Protein AF-0000000067924848 (afdb_homodimer)

Structure (mmCIF, N/CA/C/O backbone):
data_AF-0000000067924848-model_v1
#
loop_
_entity.id
_entity.type
_entity.pdbx_description
1 polymer 'Uncharacterized protein'
#
loop_
_atom_site.group_PDB
_atom_site.id
_atom_site.type_symbol
_atom_site.label_atom_id
_atom_site.label_alt_id
_atom_site.label_comp_id
_atom_site.label_asym_id
_atom_site.label_entity_id
_atom_site.label_seq_id
_atom_site.pdbx_PDB_ins_code
_atom_site.Cartn_x
_atom_site.Cartn_y
_atom_site.Cartn_z
_atom_site.occupancy
_atom_site.B_iso_or_equiv
_atom_site.auth_seq_id
_atom_site.auth_comp_id
_atom_site.auth_asym_id
_atom_site.auth_atom_id
_atom_site.pdbx_PDB_model_num
ATOM 1 N N . MET A 1 1 ? 13.906 2.428 14.539 1 52.81 1 MET A N 1
ATOM 2 C CA . MET A 1 1 ? 12.711 1.876 15.164 1 52.81 1 MET A CA 1
ATOM 3 C C . MET A 1 1 ? 11.648 2.953 15.352 1 52.81 1 MET A C 1
ATOM 5 O O . MET A 1 1 ? 10.461 2.701 15.141 1 52.81 1 MET A O 1
ATOM 9 N N . SER A 1 2 ? 12.031 4.207 15.258 1 83.44 2 SER A N 1
ATOM 10 C CA . SER A 1 2 ? 11.211 5.363 15.617 1 83.44 2 SER A CA 1
ATOM 11 C C . SER A 1 2 ? 10.438 5.887 14.422 1 83.44 2 SER A C 1
ATOM 13 O O . SER A 1 2 ? 9.258 6.234 14.539 1 83.44 2 SER A O 1
ATOM 15 N N . LYS A 1 3 ? 10.938 5.562 13.266 1 92.06 3 LYS A N 1
ATOM 16 C CA . LYS A 1 3 ? 10.242 6.117 12.117 1 92.06 3 LYS A CA 1
ATOM 17 C C . LYS A 1 3 ? 9.008 5.281 11.766 1 92.06 3 LYS A C 1
ATOM 19 O O . LYS A 1 3 ? 7.953 5.828 11.445 1 92.06 3 LYS A O 1
ATOM 24 N N . ALA A 1 4 ? 9.164 3.949 11.93 1 94.5 4 ALA A N 1
ATOM 25 C CA . ALA A 1 4 ? 8.055 3.047 11.617 1 94.5 4 ALA A CA 1
ATOM 26 C C . ALA A 1 4 ? 6.871 3.285 12.547 1 94.5 4 ALA A C 1
ATOM 28 O O . ALA A 1 4 ? 5.723 3.314 12.102 1 94.5 4 ALA A O 1
ATOM 29 N N . LEU A 1 5 ? 7.184 3.441 13.766 1 95.69 5 LEU A N 1
ATOM 30 C CA . LEU A 1 5 ? 6.125 3.678 14.742 1 95.69 5 LEU A CA 1
ATOM 31 C C . LEU A 1 5 ? 5.453 5.027 14.508 1 95.69 5 LEU A C 1
ATOM 33 O O . LEU A 1 5 ? 4.234 5.148 14.633 1 95.69 5 LEU A O 1
ATOM 37 N N . GLY A 1 6 ? 6.262 6.039 14.219 1 96.75 6 GLY A N 1
ATOM 38 C CA . GLY A 1 6 ? 5.699 7.34 13.891 1 96.75 6 GLY A CA 1
ATOM 39 C C . GLY A 1 6 ? 4.828 7.312 12.648 1 96.75 6 GLY A C 1
ATOM 40 O O . GLY A 1 6 ? 3.771 7.949 12.609 1 96.75 6 GLY A O 1
ATOM 41 N N . THR A 1 7 ? 5.32 6.621 11.695 1 97.38 7 THR A N 1
ATOM 42 C CA . THR A 1 7 ? 4.559 6.465 10.461 1 97.38 7 THR A CA 1
ATOM 43 C C . THR A 1 7 ? 3.234 5.754 10.727 1 97.38 7 THR A C 1
ATOM 45 O O . THR A 1 7 ? 2.178 6.211 10.281 1 97.38 7 THR A O 1
ATOM 48 N N . PHE A 1 8 ? 3.275 4.691 11.516 1 98.06 8 PHE A N 1
ATOM 49 C CA . PHE A 1 8 ? 2.072 3.947 11.867 1 98.06 8 PHE A CA 1
ATOM 50 C C . PHE A 1 8 ? 1.08 4.836 12.609 1 98.06 8 PHE A C 1
ATOM 52 O O . PHE A 1 8 ? -0.101 4.883 12.258 1 98.06 8 PHE A O 1
ATOM 59 N N . ALA A 1 9 ? 1.57 5.527 13.539 1 98.06 9 ALA A N 1
ATOM 60 C CA . ALA A 1 9 ? 0.706 6.352 14.375 1 98.06 9 ALA A CA 1
ATOM 61 C C . ALA A 1 9 ? 0.069 7.477 13.562 1 98.06 9 ALA A C 1
ATOM 63 O O . ALA A 1 9 ? -1.14 7.707 13.648 1 98.06 9 ALA A O 1
ATOM 64 N N . LEU A 1 10 ? 0.823 8.148 12.805 1 98.25 10 LEU A N 1
ATOM 65 C CA . LEU A 1 10 ? 0.327 9.32 12.086 1 98.25 10 LEU A CA 1
ATOM 66 C C . LEU A 1 10 ? -0.682 8.906 11.016 1 98.25 10 LEU A C 1
ATOM 68 O O . LEU A 1 10 ? -1.741 9.523 10.891 1 98.25 10 LEU A O 1
ATOM 72 N N . ILE A 1 11 ? -0.417 7.879 10.25 1 98.44 11 ILE A N 1
ATOM 73 C CA . ILE A 1 11 ? -1.334 7.426 9.211 1 98.44 11 ILE A CA 1
ATOM 74 C C . ILE A 1 11 ? -2.611 6.887 9.852 1 98.44 11 ILE A C 1
ATOM 76 O O . ILE A 1 11 ? -3.707 7.066 9.312 1 98.44 11 ILE A O 1
ATOM 80 N N . THR A 1 12 ? -2.441 6.227 11.039 1 98.56 12 THR A N 1
ATOM 81 C CA . THR A 1 12 ? -3.615 5.777 11.773 1 98.56 12 THR A CA 1
ATOM 82 C C . THR A 1 12 ? -4.52 6.957 12.125 1 98.56 12 THR A C 1
ATOM 84 O O . THR A 1 12 ? -5.73 6.902 11.914 1 98.56 12 THR A O 1
ATOM 87 N N . VAL A 1 13 ? -3.941 8.016 12.555 1 98.31 13 VAL A N 1
ATOM 88 C CA . VAL A 1 13 ? -4.707 9.188 12.969 1 98.31 13 VAL A CA 1
ATOM 89 C C . VAL A 1 13 ? -5.359 9.828 11.75 1 98.31 13 VAL A C 1
ATOM 91 O O . VAL A 1 13 ? -6.547 10.164 11.773 1 98.31 13 VAL A O 1
ATOM 94 N N . LEU A 1 14 ? -4.625 10.016 10.68 1 98.5 14 LEU A N 1
ATOM 95 C CA . LEU A 1 14 ? -5.168 10.617 9.469 1 98.5 14 LEU A CA 1
ATOM 96 C C . LEU A 1 14 ? -6.344 9.805 8.938 1 98.5 14 LEU A C 1
ATOM 98 O O . LEU A 1 14 ? -7.387 10.375 8.594 1 98.5 14 LEU A O 1
ATOM 102 N N . SER A 1 15 ? -6.188 8.492 8.914 1 98.5 15 SER A N 1
ATOM 103 C CA . SER A 1 15 ? -7.234 7.629 8.383 1 98.5 15 SER A CA 1
ATOM 104 C C . SER A 1 15 ? -8.445 7.598 9.312 1 98.5 15 SER A C 1
ATOM 106 O O . SER A 1 15 ? -9.586 7.57 8.852 1 98.5 15 SER A O 1
ATOM 108 N N . ALA A 1 16 ? -8.141 7.578 10.586 1 98.56 16 ALA A N 1
ATOM 109 C CA . ALA A 1 16 ? -9.242 7.605 11.547 1 98.56 16 ALA A CA 1
ATOM 110 C C . ALA A 1 16 ? -10.07 8.883 11.398 1 98.56 16 ALA A C 1
ATOM 112 O O . ALA A 1 16 ? -11.297 8.836 11.453 1 98.56 16 ALA A O 1
ATOM 113 N N . LEU A 1 17 ? -9.422 9.984 11.203 1 98.5 17 LEU A N 1
ATOM 114 C CA . LEU A 1 17 ? -10.117 11.266 11.055 1 98.5 17 LEU A CA 1
ATOM 115 C C . LEU A 1 17 ? -10.969 11.273 9.797 1 98.5 17 LEU A C 1
ATOM 117 O O . LEU A 1 17 ? -12.109 11.742 9.812 1 98.5 17 LEU A O 1
ATOM 121 N N . LEU A 1 18 ? -10.469 10.766 8.719 1 98.38 18 LEU A N 1
ATOM 122 C CA . LEU A 1 18 ? -11.219 10.734 7.465 1 98.38 18 LEU A CA 1
ATOM 123 C C . LEU A 1 18 ? -12.406 9.781 7.566 1 98.38 18 LEU A C 1
ATOM 125 O O . LEU A 1 18 ? -13.484 10.078 7.055 1 98.38 18 LEU A O 1
ATOM 129 N N . MET A 1 19 ? -12.172 8.633 8.227 1 98.12 19 MET A N 1
ATOM 130 C CA . MET A 1 19 ? -13.273 7.703 8.43 1 98.12 19 MET A CA 1
ATOM 131 C C . MET A 1 19 ? -14.344 8.32 9.328 1 98.12 19 MET A C 1
ATOM 133 O O . MET A 1 19 ? -15.539 8.18 9.055 1 98.12 19 MET A O 1
ATOM 137 N N . ALA A 1 20 ? -13.906 8.961 10.398 1 97.94 20 ALA A N 1
ATOM 138 C CA . ALA A 1 20 ? -14.852 9.641 11.289 1 97.94 20 ALA A CA 1
ATOM 139 C C . ALA A 1 20 ? -15.656 10.688 10.523 1 97.94 20 ALA A C 1
ATOM 141 O O . ALA A 1 20 ? -16.875 10.812 10.727 1 97.94 20 ALA A O 1
ATOM 142 N N . LEU A 1 21 ? -14.969 11.43 9.68 1 97.31 21 LEU A N 1
ATOM 143 C CA . LEU A 1 21 ? -15.664 12.422 8.859 1 97.31 21 LEU A CA 1
ATOM 144 C C . LEU A 1 21 ? -16.703 11.758 7.973 1 97.31 21 LEU A C 1
ATOM 146 O O . LEU A 1 21 ? -17.844 12.234 7.883 1 97.31 21 LEU A O 1
ATOM 150 N N . SER A 1 22 ? -16.344 10.703 7.355 1 97.38 22 SER A N 1
ATOM 151 C CA . SER A 1 22 ? -17.266 9.992 6.473 1 97.38 22 SER A CA 1
ATOM 152 C C . SER A 1 22 ? -18.453 9.438 7.242 1 97.38 22 SER A C 1
ATOM 154 O O . SER A 1 22 ? -19.594 9.523 6.781 1 97.38 22 SER A O 1
ATOM 156 N N . LEU A 1 23 ? -18.172 8.914 8.414 1 96.56 23 LEU A N 1
ATOM 157 C CA . LEU A 1 23 ? -19.234 8.367 9.25 1 96.56 23 LEU A CA 1
ATOM 158 C C . LEU A 1 23 ? -20.172 9.469 9.742 1 96.56 23 LEU A C 1
ATOM 160 O O . LEU A 1 23 ? -21.391 9.297 9.766 1 96.56 23 LEU A O 1
ATOM 164 N N . ALA A 1 24 ? -19.625 10.578 10.148 1 96.31 24 ALA A N 1
ATOM 165 C CA . ALA A 1 24 ? -20.438 11.719 10.609 1 96.31 24 ALA A CA 1
ATOM 166 C C . ALA A 1 24 ? -21.344 12.227 9.5 1 96.31 24 ALA A C 1
ATOM 168 O O . ALA A 1 24 ? -22.531 12.484 9.727 1 96.31 24 ALA A O 1
ATOM 169 N N . VAL A 1 25 ? -20.75 12.344 8.328 1 94.88 25 VAL A N 1
ATOM 170 C CA . VAL A 1 25 ? -21.531 12.805 7.18 1 94.88 25 VAL A CA 1
ATOM 171 C C . VAL A 1 25 ? -22.656 11.812 6.879 1 94.88 25 VAL A C 1
ATOM 173 O O . VAL A 1 25 ? -23.781 12.203 6.602 1 94.88 25 VAL A O 1
ATOM 176 N N . ALA A 1 26 ? -22.391 10.578 6.949 1 92.75 26 ALA A N 1
ATOM 177 C CA . ALA A 1 26 ? -23.391 9.531 6.711 1 92.75 26 ALA A CA 1
ATOM 178 C C . ALA A 1 26 ? -24.484 9.562 7.773 1 92.75 26 ALA A C 1
ATOM 180 O O . ALA A 1 26 ? -25.656 9.375 7.465 1 92.75 26 ALA A O 1
ATOM 181 N N . ARG A 1 27 ? -24.141 9.781 8.945 1 91.81 27 ARG A N 1
ATOM 182 C CA . ARG A 1 27 ? -25.094 9.812 10.047 1 91.81 27 ARG A CA 1
ATOM 183 C C . ARG A 1 27 ? -26.047 11 9.922 1 91.81 27 ARG A C 1
ATOM 185 O O . ARG A 1 27 ? -27.203 10.93 10.352 1 91.81 27 ARG A O 1
ATOM 192 N N . HIS A 1 28 ? -25.578 12.031 9.344 1 92.75 28 HIS A N 1
ATOM 193 C CA . HIS A 1 28 ? -26.438 13.203 9.172 1 92.75 28 HIS A CA 1
ATOM 194 C C . HIS A 1 28 ? -27.328 13.047 7.949 1 92.75 28 HIS A C 1
ATOM 196 O O . HIS A 1 28 ? -28.016 13.992 7.559 1 92.75 28 HIS A O 1
ATOM 202 N N . GLY A 1 29 ? -27.266 11.906 7.281 1 87.19 29 GLY A N 1
ATOM 203 C CA . GLY A 1 29 ? -28.234 11.57 6.246 1 87.19 29 GLY A CA 1
ATOM 204 C C . GLY A 1 29 ? -27.75 11.898 4.848 1 87.19 29 GLY A C 1
ATOM 205 O O . GLY A 1 29 ? -28.531 11.875 3.895 1 87.19 29 GLY A O 1
ATOM 206 N N . TYR A 1 30 ? -26.453 12.305 4.746 1 87.19 30 TYR A N 1
ATOM 207 C CA . TYR A 1 30 ? -25.906 12.586 3.42 1 87.19 30 TYR A CA 1
ATOM 208 C C . TYR A 1 30 ? -25.344 11.32 2.785 1 87.19 30 TYR A C 1
ATOM 210 O O . TYR A 1 30 ? -24.469 10.664 3.365 1 87.19 30 TYR A O 1
ATOM 218 N N . PRO A 1 31 ? -25.828 10.984 1.599 1 84.81 31 PRO A N 1
ATOM 219 C CA . PRO A 1 31 ? -25.438 9.719 0.979 1 84.81 31 PRO A CA 1
ATOM 220 C C . PRO A 1 31 ? -23.953 9.656 0.634 1 84.81 31 PRO A C 1
ATOM 222 O O . PRO A 1 31 ? -23.375 8.57 0.555 1 84.81 31 PRO A O 1
ATOM 225 N N . TYR A 1 32 ? -23.297 10.703 0.477 1 87.69 32 TYR A N 1
ATOM 226 C CA . TYR A 1 32 ? -21.891 10.734 0.066 1 87.69 32 TYR A CA 1
ATOM 227 C C . TYR A 1 32 ? -20.984 10.211 1.174 1 87.69 32 TYR A C 1
ATOM 229 O O . TYR A 1 32 ? -19.891 9.719 0.904 1 87.69 32 TYR A O 1
ATOM 237 N N . GLY A 1 33 ? -21.5 10.281 2.412 1 90.75 33 GLY A N 1
ATOM 238 C CA . GLY A 1 33 ? -20.719 9.719 3.506 1 90.75 33 GLY A CA 1
ATOM 239 C C . GLY A 1 33 ? -20.484 8.227 3.361 1 90.75 33 GLY A C 1
ATOM 240 O O . GLY A 1 33 ? -19.422 7.723 3.721 1 90.75 33 GLY A O 1
ATOM 241 N N . ALA A 1 34 ? -21.438 7.578 2.766 1 91.5 34 ALA A N 1
ATOM 242 C CA . ALA A 1 34 ? -21.328 6.133 2.576 1 91.5 34 ALA A CA 1
ATOM 243 C C . ALA A 1 34 ? -20.266 5.789 1.547 1 91.5 34 ALA A C 1
ATOM 245 O O . ALA A 1 34 ? -19.594 4.758 1.655 1 91.5 34 ALA A O 1
ATOM 246 N N . TYR A 1 35 ? -20.078 6.66 0.609 1 92.19 35 TYR A N 1
ATOM 247 C CA . TYR A 1 35 ? -19.016 6.445 -0.38 1 92.19 35 TYR A CA 1
ATOM 248 C C . TYR A 1 35 ? -17.641 6.477 0.273 1 92.19 35 TYR A C 1
ATOM 250 O O . TYR A 1 35 ? -16.812 5.605 0.017 1 92.19 35 TYR A O 1
ATOM 258 N N . GLY A 1 36 ? -17.516 7.469 1.114 1 94.31 36 GLY A N 1
ATOM 259 C CA . GLY A 1 36 ? -16.234 7.586 1.8 1 94.31 36 GLY A CA 1
ATOM 260 C C . GLY A 1 36 ? -15.914 6.395 2.68 1 94.31 36 GLY A C 1
ATOM 261 O O . GLY A 1 36 ? -14.781 5.906 2.684 1 94.31 36 GLY A O 1
ATOM 262 N N . VAL A 1 37 ? -16.906 5.922 3.371 1 95.12 37 VAL A N 1
ATOM 263 C CA . VAL A 1 37 ? -16.75 4.773 4.258 1 95.12 37 VAL A CA 1
ATOM 264 C C . VAL A 1 37 ? -16.359 3.543 3.441 1 95.12 37 VAL A C 1
ATOM 266 O O . VAL A 1 37 ? -15.406 2.846 3.771 1 95.12 37 VAL A O 1
ATOM 269 N N . LYS A 1 38 ? -17.047 3.338 2.395 1 93.94 38 LYS A N 1
ATOM 270 C CA . LYS A 1 38 ? -16.797 2.18 1.543 1 93.94 38 LYS A CA 1
ATOM 271 C C . LYS A 1 38 ? -15.391 2.242 0.931 1 93.94 38 LYS A C 1
ATOM 273 O O . LYS A 1 38 ? -14.695 1.228 0.851 1 93.94 38 LYS A O 1
ATOM 278 N N . ARG A 1 39 ? -14.984 3.367 0.535 1 94.31 39 ARG A N 1
ATOM 279 C CA . ARG A 1 39 ? -13.68 3.539 -0.09 1 94.31 39 ARG A CA 1
ATOM 280 C C . ARG A 1 39 ? -12.555 3.273 0.907 1 94.31 39 ARG A C 1
ATOM 282 O O . ARG A 1 39 ? -11.594 2.566 0.594 1 94.31 39 ARG A O 1
ATOM 289 N N . LEU A 1 40 ? -12.719 3.816 2.053 1 95.56 40 LEU A N 1
ATOM 290 C CA . LEU A 1 40 ? -11.68 3.635 3.066 1 95.56 40 LEU A CA 1
ATOM 291 C C . LEU A 1 40 ? -11.625 2.184 3.529 1 95.56 40 LEU A C 1
ATOM 293 O O . LEU A 1 40 ? -10.539 1.649 3.779 1 95.56 40 LEU A O 1
ATOM 297 N N . ASP A 1 41 ? -12.719 1.511 3.512 1 92.69 41 ASP A N 1
ATOM 298 C CA . ASP A 1 41 ? -12.773 0.097 3.869 1 92.69 41 ASP A CA 1
ATOM 299 C C . ASP A 1 41 ? -12.148 -0.769 2.777 1 92.69 41 ASP A C 1
ATOM 301 O O . ASP A 1 41 ? -11.664 -1.87 3.049 1 92.69 41 ASP A O 1
ATOM 305 N N . GLY A 1 42 ? -12.156 -0.26 1.653 1 90.81 42 GLY A N 1
ATOM 306 C CA . GLY A 1 42 ? -11.719 -1.048 0.509 1 90.81 42 GLY A CA 1
ATOM 307 C C . GLY A 1 42 ? -10.242 -0.889 0.198 1 90.81 42 GLY A C 1
ATOM 308 O O . GLY A 1 42 ? -9.734 -1.502 -0.742 1 90.81 42 GLY A O 1
ATOM 309 N N . ILE A 1 43 ? -9.508 -0.086 0.976 1 91.38 43 ILE A N 1
ATOM 310 C CA . ILE A 1 43 ? -8.102 0.179 0.688 1 91.38 43 ILE A CA 1
ATOM 311 C C . ILE A 1 43 ? -7.301 -1.119 0.776 1 91.38 43 ILE A C 1
ATOM 313 O O . ILE A 1 43 ? -6.426 -1.375 -0.055 1 91.38 43 ILE A O 1
ATOM 317 N N . ALA A 1 44 ? -7.582 -1.867 1.832 1 87.31 44 ALA A N 1
ATOM 318 C CA . ALA A 1 44 ? -6.898 -3.137 2.062 1 87.31 44 ALA A CA 1
ATOM 319 C C . ALA A 1 44 ? -7.688 -4.02 3.021 1 87.31 44 ALA A C 1
ATOM 321 O O . ALA A 1 44 ? -8.508 -3.525 3.799 1 87.31 44 ALA A O 1
ATOM 322 N N . ASP A 1 45 ? -7.496 -5.273 2.828 1 89.38 45 ASP A N 1
ATOM 323 C CA . ASP A 1 45 ? -8.047 -6.258 3.758 1 89.38 45 ASP A CA 1
ATOM 324 C C . ASP A 1 45 ? -6.973 -7.238 4.223 1 89.38 45 ASP A C 1
ATOM 326 O O . ASP A 1 45 ? -5.824 -7.156 3.783 1 89.38 45 ASP A O 1
ATOM 330 N N . ALA A 1 46 ? -7.305 -8.031 5.145 1 89.88 46 ALA A N 1
ATOM 331 C CA . ALA A 1 46 ? -6.34 -8.969 5.715 1 89.88 46 ALA A CA 1
ATOM 332 C C . ALA A 1 46 ? -5.742 -9.867 4.637 1 89.88 46 ALA A C 1
ATOM 334 O O . ALA A 1 46 ? -4.562 -10.227 4.699 1 89.88 46 ALA A O 1
ATOM 335 N N . GLY A 1 47 ? -6.547 -10.203 3.645 1 88.81 47 GLY A N 1
ATOM 336 C CA . GLY A 1 47 ? -6.098 -11.07 2.564 1 88.81 47 GLY A CA 1
ATOM 337 C C . GLY A 1 47 ? -5.027 -10.438 1.698 1 88.81 47 GLY A C 1
ATOM 338 O O . GLY A 1 47 ? -4.207 -11.141 1.104 1 88.81 47 GLY A O 1
ATOM 339 N N . SER A 1 48 ? -4.992 -9.141 1.682 1 92.44 48 SER A N 1
ATOM 340 C CA . SER A 1 48 ? -4.016 -8.43 0.859 1 92.44 48 SER A CA 1
ATOM 341 C C . SER A 1 48 ? -2.596 -8.648 1.375 1 92.44 48 SER A C 1
ATOM 343 O O . SER A 1 48 ? -1.638 -8.633 0.6 1 92.44 48 SER A O 1
ATOM 345 N N . PHE A 1 49 ? -2.455 -8.914 2.637 1 95.25 49 PHE A N 1
ATOM 346 C CA . PHE A 1 49 ? -1.131 -8.961 3.244 1 95.25 49 PHE A CA 1
ATOM 347 C C . PHE A 1 49 ? -0.435 -10.281 2.926 1 95.25 49 PHE A C 1
ATOM 349 O O . PHE A 1 49 ? 0.793 -10.367 2.975 1 95.25 49 PHE A O 1
ATOM 356 N N . LEU A 1 50 ? -1.243 -11.289 2.494 1 94.81 50 LEU A N 1
ATOM 357 C CA . LEU A 1 50 ? -0.624 -12.523 2.02 1 94.81 50 LEU A CA 1
ATOM 358 C C . LEU A 1 50 ? 0.099 -12.289 0.696 1 94.81 50 LEU A C 1
ATOM 360 O O . LEU A 1 50 ? 1.24 -12.727 0.524 1 94.81 50 LEU A O 1
ATOM 364 N N . ALA A 1 51 ? -0.577 -11.617 -0.127 1 95.56 51 ALA A N 1
ATOM 365 C CA . ALA A 1 51 ? 0.012 -11.328 -1.433 1 95.56 51 ALA A CA 1
ATOM 366 C C . ALA A 1 51 ? 1.208 -10.391 -1.302 1 95.56 51 ALA A C 1
ATOM 368 O O . ALA A 1 51 ? 2.234 -10.586 -1.959 1 95.56 51 ALA A O 1
ATOM 369 N N . ILE A 1 52 ? 1.069 -9.391 -0.44 1 97.88 52 ILE A N 1
ATOM 370 C CA . ILE A 1 52 ? 2.16 -8.453 -0.199 1 97.88 52 ILE A CA 1
ATOM 371 C C . ILE A 1 52 ? 3.359 -9.195 0.39 1 97.88 52 ILE A C 1
ATOM 373 O O . ILE A 1 52 ? 4.504 -8.945 -0 1 97.88 52 ILE A O 1
ATOM 377 N N . ALA A 1 53 ? 3.045 -10.094 1.257 1 98 53 ALA A N 1
ATOM 378 C CA . ALA A 1 53 ? 4.105 -10.906 1.854 1 98 53 ALA A CA 1
ATOM 379 C C . ALA A 1 53 ? 4.816 -11.75 0.798 1 98 53 ALA A C 1
ATOM 381 O O . ALA A 1 53 ? 6.039 -11.891 0.829 1 98 53 ALA A O 1
ATOM 382 N N . ALA A 1 54 ? 4.094 -12.305 -0.085 1 98.19 54 ALA A N 1
ATOM 383 C CA . ALA A 1 54 ? 4.707 -13.109 -1.141 1 98.19 54 ALA A CA 1
ATOM 384 C C . ALA A 1 54 ? 5.711 -12.281 -1.939 1 98.19 54 ALA A C 1
ATOM 386 O O . ALA A 1 54 ? 6.824 -12.742 -2.213 1 98.19 54 ALA A O 1
ATOM 387 N N . VAL A 1 55 ? 5.352 -11.078 -2.242 1 98.31 55 VAL A N 1
ATOM 388 C CA . VAL A 1 55 ? 6.234 -10.219 -3.025 1 98.31 55 VAL A CA 1
ATOM 389 C C . VAL A 1 55 ? 7.453 -9.828 -2.189 1 98.31 55 VAL A C 1
ATOM 391 O O . VAL A 1 55 ? 8.586 -9.859 -2.68 1 98.31 55 VAL A O 1
ATOM 394 N N . TYR A 1 56 ? 7.254 -9.5 -0.948 1 98.69 56 TYR A N 1
ATOM 395 C CA . TYR A 1 56 ? 8.352 -9.102 -0.074 1 98.69 56 TYR A CA 1
ATOM 396 C C . TYR A 1 56 ? 9.352 -10.242 0.089 1 98.69 56 TYR A C 1
ATOM 398 O O . TYR A 1 56 ? 10.562 -10.039 -0.06 1 98.69 56 TYR A O 1
ATOM 406 N N . PHE A 1 57 ? 8.852 -11.406 0.368 1 98.62 57 PHE A N 1
ATOM 407 C CA . PHE A 1 57 ? 9.734 -12.508 0.721 1 98.62 57 PHE A CA 1
ATOM 408 C C . PHE A 1 57 ? 10.398 -13.086 -0.522 1 98.62 57 PHE A C 1
ATOM 410 O O . PHE A 1 57 ? 11.5 -13.641 -0.446 1 98.62 57 PHE A O 1
ATOM 417 N N . PHE A 1 58 ? 9.75 -12.945 -1.635 1 98.69 58 PHE A N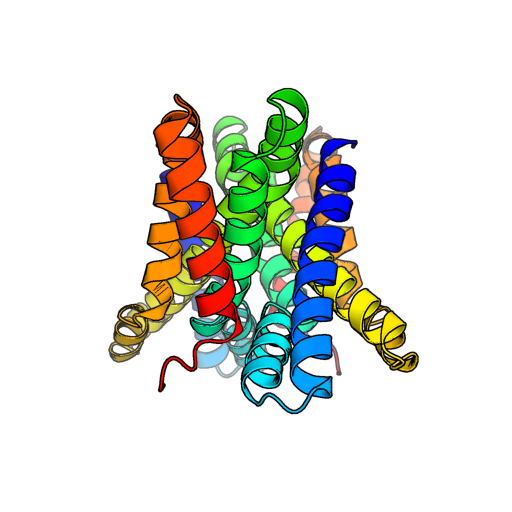 1
ATOM 418 C CA . PHE A 1 58 ? 10.445 -13.289 -2.871 1 98.69 58 PHE A CA 1
ATOM 419 C C . PHE A 1 58 ? 11.672 -12.406 -3.066 1 98.69 58 PHE A C 1
ATOM 421 O O . PHE A 1 58 ? 12.75 -12.898 -3.389 1 98.69 58 PHE A O 1
ATOM 428 N N . GLY A 1 59 ? 11.453 -11.109 -2.877 1 98.25 59 GLY A N 1
ATOM 429 C CA . GLY A 1 59 ? 12.594 -10.203 -2.92 1 98.25 59 GLY A CA 1
ATOM 430 C C . GLY A 1 59 ? 13.648 -10.523 -1.881 1 98.25 59 GLY A C 1
ATOM 431 O O . GLY A 1 59 ? 14.844 -10.508 -2.18 1 98.25 59 GLY A O 1
ATOM 432 N N . ALA A 1 60 ? 13.195 -10.805 -0.706 1 98.19 60 ALA A N 1
ATOM 433 C CA . ALA A 1 60 ? 14.109 -11.141 0.381 1 98.19 60 ALA A CA 1
ATOM 434 C C . ALA A 1 60 ? 14.898 -12.406 0.059 1 98.19 60 ALA A C 1
ATOM 436 O O . ALA A 1 60 ? 16.094 -12.492 0.361 1 98.19 60 ALA A O 1
ATOM 437 N N . MET A 1 61 ? 14.219 -13.336 -0.475 1 98.06 61 MET A N 1
ATOM 438 C CA . MET A 1 61 ? 14.883 -14.57 -0.883 1 98.06 61 MET A CA 1
ATOM 439 C C . MET A 1 61 ? 16.016 -14.273 -1.868 1 98.06 61 MET A C 1
ATOM 441 O O . MET A 1 61 ? 17.125 -14.797 -1.722 1 98.06 61 MET A O 1
ATOM 445 N N . LEU A 1 62 ? 15.734 -13.438 -2.855 1 97.44 62 LEU A N 1
ATOM 446 C CA . LEU A 1 62 ? 16.734 -13.07 -3.85 1 97.44 62 LEU A CA 1
ATOM 447 C C . LEU A 1 62 ? 17.922 -12.375 -3.191 1 97.44 62 LEU A C 1
ATOM 449 O O . LEU A 1 62 ? 19.078 -12.617 -3.564 1 97.44 62 LEU A O 1
ATOM 453 N N . MET A 1 63 ? 17.641 -11.617 -2.25 1 96.75 63 MET A N 1
ATOM 454 C CA . MET A 1 63 ? 18.703 -10.867 -1.579 1 96.75 63 MET A CA 1
ATOM 455 C C . MET A 1 63 ? 19.688 -11.812 -0.899 1 96.75 63 MET A C 1
ATOM 457 O O . MET A 1 63 ? 20.844 -11.461 -0.681 1 96.75 63 MET A O 1
ATOM 461 N N . MET A 1 64 ? 19.219 -12.977 -0.54 1 96.69 64 MET A N 1
ATOM 462 C CA . MET A 1 64 ? 20.062 -13.922 0.173 1 96.69 64 MET A CA 1
ATOM 463 C C . MET A 1 64 ? 21.125 -14.516 -0.759 1 96.69 64 MET A C 1
ATOM 465 O O . MET A 1 64 ? 22.188 -14.953 -0.307 1 96.69 64 MET A O 1
ATOM 469 N N . ILE A 1 65 ? 20.891 -14.508 -2.006 1 95.38 65 ILE A N 1
ATOM 470 C CA . ILE A 1 65 ? 21.812 -15.203 -2.906 1 95.38 65 ILE A CA 1
ATOM 471 C C . ILE A 1 65 ? 22.516 -14.188 -3.801 1 95.38 65 ILE A C 1
ATOM 473 O O . ILE A 1 65 ? 23.547 -14.5 -4.41 1 95.38 65 ILE A O 1
ATOM 477 N N . LEU A 1 66 ? 22.031 -13.008 -3.875 1 95.19 66 LEU A N 1
ATOM 478 C CA . LEU A 1 66 ? 22.625 -11.984 -4.734 1 95.19 66 LEU A CA 1
ATOM 479 C C . LEU A 1 66 ? 23.859 -11.375 -4.09 1 95.19 66 LEU A C 1
ATOM 481 O O . LEU A 1 66 ? 23.969 -11.336 -2.863 1 95.19 66 LEU A O 1
ATOM 485 N N . PRO A 1 67 ? 24.844 -10.898 -4.996 1 93.44 67 PRO A N 1
ATOM 486 C CA . PRO A 1 67 ? 25.969 -10.141 -4.441 1 93.44 67 PRO A CA 1
ATOM 487 C C . PRO A 1 67 ? 25.516 -8.875 -3.709 1 93.44 67 PRO A C 1
ATOM 489 O O . PRO A 1 67 ? 24.406 -8.391 -3.934 1 93.44 67 PRO A O 1
ATOM 492 N N . ILE A 1 68 ? 26.391 -8.414 -2.939 1 90.81 68 ILE A N 1
ATOM 493 C CA . ILE A 1 68 ? 26.094 -7.355 -1.979 1 90.81 68 ILE A CA 1
ATOM 494 C C . ILE A 1 68 ? 25.516 -6.148 -2.705 1 90.81 68 ILE A C 1
ATOM 496 O O . ILE A 1 68 ? 24.531 -5.551 -2.24 1 90.81 68 ILE A O 1
ATOM 500 N N . ARG A 1 69 ? 26.094 -5.836 -3.791 1 94.38 69 ARG A N 1
ATOM 501 C CA . ARG A 1 69 ? 25.625 -4.664 -4.523 1 94.38 69 ARG A CA 1
ATOM 502 C C . ARG A 1 69 ? 24.203 -4.875 -5.047 1 94.38 69 ARG A C 1
ATOM 504 O O . ARG A 1 69 ? 23.359 -3.996 -4.902 1 94.38 69 ARG A O 1
ATOM 511 N N . ALA A 1 70 ? 23.953 -5.988 -5.691 1 95.94 70 ALA A N 1
ATOM 512 C CA . ALA A 1 70 ? 22.641 -6.312 -6.234 1 95.94 70 ALA A CA 1
ATOM 513 C C . ALA A 1 70 ? 21.609 -6.477 -5.117 1 95.94 70 ALA A C 1
ATOM 515 O O . ALA A 1 70 ? 20.453 -6.066 -5.266 1 95.94 70 ALA A O 1
ATOM 516 N N . ALA A 1 71 ? 22 -7.086 -4.043 1 95.5 71 ALA A N 1
ATOM 517 C CA . ALA A 1 71 ? 21.125 -7.219 -2.883 1 95.5 71 ALA A CA 1
ATOM 518 C C . ALA A 1 71 ? 20.734 -5.855 -2.328 1 95.5 71 ALA A C 1
ATOM 520 O O . ALA A 1 71 ? 19.594 -5.652 -1.902 1 95.5 71 ALA A O 1
ATOM 521 N N . GLY A 1 72 ? 21.734 -4.949 -2.354 1 95 72 GLY A N 1
ATOM 522 C CA . GLY A 1 72 ? 21.469 -3.588 -1.925 1 95 72 GLY A CA 1
ATOM 523 C C . GLY A 1 72 ? 20.422 -2.895 -2.777 1 95 72 GLY A C 1
ATOM 524 O O . GLY A 1 72 ? 19.594 -2.143 -2.264 1 95 72 GLY A O 1
ATOM 525 N N . ILE A 1 73 ? 20.406 -3.172 -4.027 1 95.5 73 ILE A N 1
ATOM 526 C CA . ILE A 1 73 ? 19.438 -2.611 -4.953 1 95.5 73 ILE A CA 1
ATOM 527 C C . ILE A 1 73 ? 18.047 -3.146 -4.625 1 95.5 73 ILE A C 1
ATOM 529 O O . ILE A 1 73 ? 17.078 -2.385 -4.555 1 95.5 73 ILE A O 1
ATOM 533 N N . VAL A 1 74 ? 17.938 -4.402 -4.363 1 96.88 74 VAL A N 1
ATOM 534 C CA . VAL A 1 74 ? 16.656 -5.016 -4.031 1 96.88 74 VAL A CA 1
ATOM 535 C C . VAL A 1 74 ? 16.141 -4.461 -2.705 1 96.88 74 VAL A C 1
ATOM 537 O O . VAL A 1 74 ? 14.945 -4.184 -2.561 1 96.88 74 VAL A O 1
ATOM 540 N N . LEU A 1 75 ? 17.016 -4.289 -1.803 1 95.62 75 LEU A N 1
ATOM 541 C CA . LEU A 1 75 ? 16.641 -3.76 -0.5 1 95.62 75 LEU A CA 1
ATOM 542 C C . LEU A 1 75 ? 16.125 -2.33 -0.625 1 95.62 75 LEU A C 1
ATOM 544 O O . LEU A 1 75 ? 15.023 -2.02 -0.155 1 95.62 75 LEU A O 1
ATOM 548 N N . THR A 1 76 ? 16.812 -1.498 -1.328 1 94.69 76 THR A N 1
ATOM 549 C CA . THR A 1 76 ? 16.531 -0.069 -1.396 1 94.69 76 THR A CA 1
ATOM 550 C C . THR A 1 76 ? 15.328 0.199 -2.295 1 94.69 76 THR A C 1
ATOM 552 O O . THR A 1 76 ? 14.516 1.077 -2.006 1 94.69 76 THR A O 1
ATOM 555 N N . HIS A 1 77 ? 15.18 -0.606 -3.283 1 95.25 77 HIS A N 1
ATOM 556 C CA . HIS A 1 77 ? 14.18 -0.271 -4.285 1 95.25 77 HIS A CA 1
ATOM 557 C C . HIS A 1 77 ? 12.938 -1.146 -4.137 1 95.25 77 HIS A C 1
ATOM 559 O O . HIS A 1 77 ? 11.875 -0.815 -4.668 1 95.25 77 HIS A O 1
ATOM 565 N N . ALA A 1 78 ? 13.047 -2.199 -3.504 1 96.56 78 ALA A N 1
ATOM 566 C CA . ALA A 1 78 ? 11.867 -3.055 -3.434 1 96.56 78 ALA A CA 1
ATOM 567 C C . ALA A 1 78 ? 11.461 -3.307 -1.984 1 96.56 78 ALA A C 1
ATOM 569 O O . ALA A 1 78 ? 10.367 -2.914 -1.563 1 96.56 78 ALA A O 1
ATOM 570 N N . ALA A 1 79 ? 12.344 -3.857 -1.204 1 97.19 79 ALA A N 1
ATOM 571 C CA . ALA A 1 79 ? 12 -4.27 0.153 1 97.19 79 ALA A CA 1
ATOM 572 C C . ALA A 1 79 ? 11.562 -3.072 0.995 1 97.19 79 ALA A C 1
ATOM 574 O O . ALA A 1 79 ? 10.586 -3.154 1.745 1 97.19 79 ALA A O 1
ATOM 575 N N . ASP A 1 80 ? 12.258 -1.986 0.839 1 96.25 80 ASP A N 1
ATOM 576 C CA . ASP A 1 80 ? 11.922 -0.788 1.602 1 96.25 80 ASP A CA 1
ATOM 577 C C . ASP A 1 80 ? 10.523 -0.283 1.247 1 96.25 80 ASP A C 1
ATOM 579 O O . ASP A 1 80 ? 9.734 0.035 2.135 1 96.25 80 ASP A O 1
ATOM 583 N N . ALA A 1 81 ? 10.266 -0.214 -0.012 1 97 81 ALA A N 1
ATOM 584 C CA . ALA A 1 81 ? 8.961 0.263 -0.465 1 97 81 ALA A CA 1
ATOM 585 C C . ALA A 1 81 ? 7.844 -0.65 0.027 1 97 81 ALA A C 1
ATOM 587 O O . ALA A 1 81 ? 6.781 -0.177 0.439 1 97 81 ALA A O 1
ATOM 588 N N . ILE A 1 82 ? 8.039 -1.906 -0.008 1 98.25 82 ILE A N 1
ATOM 589 C CA . ILE A 1 82 ? 7.027 -2.869 0.414 1 98.25 82 ILE A CA 1
ATOM 590 C C . ILE A 1 82 ? 6.824 -2.777 1.925 1 98.25 82 ILE A C 1
ATOM 592 O O . ILE A 1 82 ? 5.695 -2.877 2.414 1 98.25 82 ILE A O 1
ATOM 596 N N . PHE A 1 83 ? 7.93 -2.629 2.627 1 97.44 83 PHE A N 1
ATOM 597 C CA . PHE A 1 83 ? 7.871 -2.455 4.074 1 97.44 83 PHE A CA 1
ATOM 598 C C . PHE A 1 83 ? 6.996 -1.264 4.441 1 97.44 83 PHE A C 1
ATOM 600 O O . PHE A 1 83 ? 6.082 -1.389 5.258 1 97.44 83 PHE A O 1
ATOM 607 N N . TRP A 1 84 ? 7.199 -0.142 3.789 1 96.75 84 TRP A N 1
ATOM 608 C CA . TRP A 1 84 ? 6.426 1.057 4.102 1 96.75 84 TRP A CA 1
ATOM 609 C C . TRP A 1 84 ? 4.98 0.906 3.646 1 96.75 84 TRP A C 1
ATOM 611 O O . TRP A 1 84 ? 4.062 1.407 4.301 1 96.75 84 TRP A O 1
ATOM 621 N N . ALA A 1 85 ? 4.766 0.248 2.516 1 97.38 85 ALA A N 1
ATOM 622 C CA . ALA A 1 85 ? 3.402 -0.012 2.061 1 97.38 85 ALA A CA 1
ATOM 623 C C . ALA A 1 85 ? 2.641 -0.869 3.068 1 97.38 85 ALA A C 1
ATOM 625 O O . ALA A 1 85 ? 1.458 -0.632 3.326 1 97.38 85 ALA A O 1
ATOM 626 N N . THR A 1 86 ? 3.354 -1.837 3.604 1 97.81 86 THR A N 1
ATOM 627 C CA . THR A 1 86 ? 2.746 -2.725 4.59 1 97.81 86 THR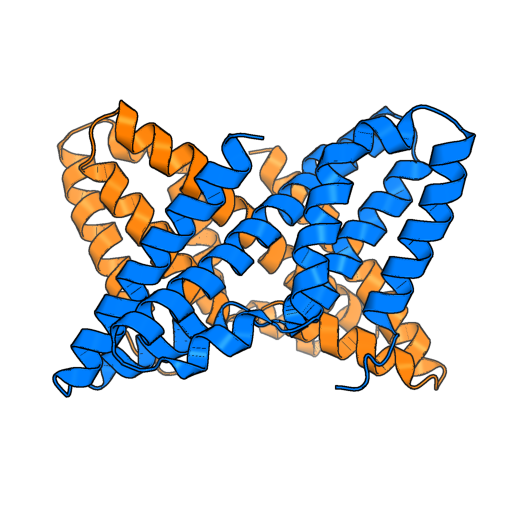 A CA 1
ATOM 628 C C . THR A 1 86 ? 2.312 -1.944 5.824 1 97.81 86 THR A C 1
ATOM 630 O O . THR A 1 86 ? 1.184 -2.096 6.297 1 97.81 86 THR A O 1
ATOM 633 N N . ILE A 1 87 ? 3.158 -1.092 6.238 1 97.56 87 ILE A N 1
ATOM 634 C CA . ILE A 1 87 ? 2.865 -0.296 7.426 1 97.56 87 ILE A CA 1
ATOM 635 C C . ILE A 1 87 ? 1.72 0.67 7.129 1 97.56 87 ILE A C 1
ATOM 637 O O . ILE A 1 87 ? 0.788 0.801 7.926 1 97.56 87 ILE A O 1
ATOM 641 N N . MET A 1 88 ? 1.799 1.301 6.008 1 97.62 88 MET A N 1
ATOM 642 C CA . MET A 1 88 ? 0.792 2.287 5.625 1 97.62 88 MET A CA 1
ATOM 643 C C . MET A 1 88 ? -0.585 1.643 5.512 1 97.62 88 MET A C 1
ATOM 645 O O . MET A 1 88 ? -1.567 2.168 6.035 1 97.62 88 MET A O 1
ATOM 649 N N . LEU A 1 89 ? -0.656 0.516 4.859 1 97.75 89 LEU A N 1
ATOM 650 C CA . LEU A 1 89 ? -1.935 -0.155 4.648 1 97.75 89 LEU A CA 1
ATOM 651 C C . LEU A 1 89 ? -2.502 -0.669 5.969 1 97.75 89 LEU A C 1
ATOM 653 O O . LEU A 1 89 ? -3.697 -0.523 6.234 1 97.75 89 LEU A O 1
ATOM 657 N N . PHE A 1 90 ? -1.657 -1.243 6.801 1 98.06 90 PHE A N 1
ATOM 658 C CA . PHE A 1 90 ? -2.121 -1.747 8.086 1 98.06 90 PHE A CA 1
ATOM 659 C C . PHE A 1 90 ? -2.58 -0.603 8.984 1 98.06 90 PHE A C 1
ATOM 661 O O . PHE A 1 90 ? -3.602 -0.713 9.664 1 98.06 90 PHE A O 1
ATOM 668 N N . ALA A 1 91 ? -1.821 0.469 8.969 1 98.12 91 ALA A N 1
ATOM 669 C CA . ALA A 1 91 ? -2.186 1.642 9.758 1 98.12 91 ALA A CA 1
ATOM 670 C C . ALA A 1 91 ? -3.549 2.184 9.336 1 98.12 91 ALA A C 1
ATOM 672 O O . ALA A 1 91 ? -4.332 2.625 10.18 1 98.12 91 ALA A O 1
ATOM 673 N N . THR A 1 92 ? -3.822 2.219 8.031 1 97.88 92 THR A N 1
ATOM 674 C CA . THR A 1 92 ? -5.098 2.715 7.531 1 97.88 92 THR A CA 1
ATOM 675 C C . THR A 1 92 ? -6.246 1.827 8.008 1 97.88 92 THR A C 1
ATOM 677 O O . THR A 1 92 ? -7.32 2.324 8.352 1 97.88 92 THR A O 1
ATOM 680 N N . ILE A 1 93 ? -6 0.54 8.023 1 97.56 93 ILE A N 1
ATOM 681 C CA . ILE A 1 93 ? -7.012 -0.388 8.508 1 97.56 93 ILE A CA 1
ATOM 682 C C . ILE A 1 93 ? -7.305 -0.104 9.984 1 97.56 93 ILE A C 1
ATOM 684 O O . ILE A 1 93 ? -8.469 0.037 10.375 1 97.56 93 ILE A O 1
ATOM 688 N N . VAL A 1 94 ? -6.254 -0.003 10.758 1 97.38 94 VAL A N 1
ATOM 689 C CA . VAL A 1 94 ? -6.406 0.236 12.188 1 97.38 94 VAL A CA 1
ATOM 690 C C . VAL A 1 94 ? -7.137 1.559 12.414 1 97.38 94 VAL A C 1
ATOM 692 O O . VAL A 1 94 ? -8.062 1.632 13.227 1 97.38 94 VAL A O 1
ATOM 695 N N . GLY A 1 95 ? -6.746 2.604 11.695 1 98.25 95 GLY A N 1
ATOM 696 C CA . GLY A 1 95 ? -7.402 3.893 11.82 1 98.25 95 GLY A CA 1
ATOM 697 C C . GLY A 1 95 ? -8.883 3.84 11.508 1 98.25 95 GLY A C 1
ATOM 698 O O . GLY A 1 95 ? -9.695 4.426 12.227 1 98.25 95 GLY A O 1
ATOM 699 N N . SER A 1 96 ? -9.242 3.178 10.445 1 97.56 96 SER A N 1
ATOM 700 C CA . SER A 1 96 ? -10.641 3.047 10.062 1 97.56 96 SER A CA 1
ATOM 701 C C . SER A 1 96 ? -11.438 2.295 11.125 1 97.56 96 SER A C 1
ATOM 703 O O . SER A 1 96 ? -12.562 2.67 11.445 1 97.56 96 SER A O 1
ATOM 705 N N . LEU A 1 97 ? -10.844 1.268 11.734 1 97.31 97 LEU A N 1
ATOM 706 C CA . LEU A 1 97 ? -11.523 0.463 12.742 1 97.31 97 LEU A CA 1
ATOM 707 C C . LEU A 1 97 ? -11.688 1.247 14.039 1 97.31 97 LEU A C 1
ATOM 709 O O . LEU A 1 97 ? -12.719 1.143 14.703 1 97.31 97 LEU A O 1
ATOM 713 N N . VAL A 1 98 ? -10.68 1.985 14.367 1 97.38 98 VAL A N 1
ATOM 714 C CA . VAL A 1 98 ? -10.75 2.805 15.578 1 97.38 98 VAL A CA 1
ATOM 715 C C . VAL A 1 98 ? -11.875 3.822 15.445 1 97.38 98 VAL A C 1
ATOM 717 O O . VAL A 1 98 ? -12.633 4.043 16.391 1 97.38 98 VAL A O 1
ATOM 720 N N . ALA A 1 99 ? -11.93 4.438 14.281 1 97.81 99 ALA A N 1
ATOM 721 C CA . ALA A 1 99 ? -13.008 5.406 14.055 1 97.81 99 ALA A CA 1
ATOM 722 C C . ALA A 1 99 ? -14.375 4.742 14.164 1 97.81 99 ALA A C 1
ATOM 724 O O . ALA A 1 99 ? -15.289 5.289 14.789 1 97.81 99 ALA A O 1
ATOM 725 N N . ARG A 1 100 ? -14.5 3.596 13.594 1 96.56 100 ARG A N 1
ATOM 726 C CA . ARG A 1 100 ? -15.766 2.875 13.672 1 96.56 100 ARG A CA 1
ATOM 727 C C . ARG A 1 100 ? -16.109 2.512 15.109 1 96.56 100 ARG A C 1
ATOM 729 O O . ARG A 1 100 ? -17.266 2.588 15.516 1 96.56 100 ARG A O 1
ATOM 736 N N . TRP A 1 101 ? -15.148 2.057 15.773 1 96.12 101 TRP A N 1
ATOM 737 C CA . TRP A 1 101 ? -15.336 1.747 17.188 1 96.12 101 TRP A CA 1
ATOM 738 C C . TRP A 1 101 ? -15.828 2.973 17.953 1 96.12 101 TRP A C 1
ATOM 740 O O . TRP A 1 101 ? -16.766 2.879 18.75 1 96.12 101 TRP A O 1
ATOM 750 N N . ALA A 1 102 ? -15.273 4.102 17.766 1 96.25 102 ALA A N 1
ATOM 751 C CA . ALA A 1 102 ? -15.656 5.344 18.422 1 96.25 102 ALA A CA 1
ATOM 752 C C . ALA A 1 102 ? -17.078 5.75 18.062 1 96.25 102 ALA A C 1
ATOM 754 O O . ALA A 1 102 ? -17.75 6.438 18.844 1 96.25 102 ALA A O 1
ATOM 755 N N . PHE A 1 103 ? -17.531 5.332 16.906 1 96.31 103 PHE A N 1
ATOM 756 C CA . PHE A 1 103 ? -18.875 5.684 16.469 1 96.31 103 PHE A CA 1
ATOM 757 C C . PHE A 1 103 ? -19.875 4.609 16.859 1 96.31 103 PHE A C 1
ATOM 759 O O . PHE A 1 103 ? -20.984 4.551 16.328 1 96.31 103 PHE A O 1
ATOM 766 N N . GLY A 1 104 ? -19.484 3.615 17.734 1 92.94 104 GLY A N 1
ATOM 767 C CA . GLY A 1 104 ? -20.453 2.736 18.359 1 92.94 104 GLY A CA 1
ATOM 768 C C . GLY A 1 104 ? -20.391 1.308 17.844 1 92.94 104 GLY A C 1
ATOM 769 O O . GLY A 1 104 ? -21.156 0.449 18.297 1 92.94 104 GLY A O 1
ATOM 770 N N . GLN A 1 105 ? -19.531 1.095 16.828 1 93.31 105 GLN A N 1
ATOM 771 C CA . GLN A 1 105 ? -19.391 -0.267 16.328 1 93.31 105 GLN A CA 1
ATOM 772 C C . GLN A 1 105 ? -18.266 -1.005 17.062 1 93.31 105 GLN A C 1
ATOM 774 O O . GLN A 1 105 ? -17.219 -1.257 16.484 1 93.31 105 GLN A O 1
ATOM 779 N N . HIS A 1 106 ? -18.5 -1.465 18.203 1 91.06 106 HIS A N 1
ATOM 780 C CA . HIS A 1 106 ? -17.453 -1.966 19.094 1 91.06 106 HIS A CA 1
ATOM 781 C C . HIS A 1 106 ? -16.953 -3.332 18.641 1 91.06 106 HIS A C 1
ATOM 783 O O . HIS A 1 106 ? -15.805 -3.691 18.891 1 91.06 106 HIS A O 1
ATOM 789 N N . GLU A 1 107 ? -17.688 -4.055 17.906 1 93.25 107 GLU A N 1
ATOM 790 C CA . GLU A 1 107 ? -17.328 -5.41 17.516 1 93.25 107 GLU A CA 1
ATOM 791 C C . GLU A 1 107 ? -16.328 -5.398 16.359 1 93.25 107 GLU A C 1
ATOM 793 O O . GLU A 1 107 ? -15.68 -6.41 16.062 1 93.25 107 GLU A O 1
ATOM 798 N N . VAL A 1 108 ? -16.141 -4.223 15.789 1 92.38 108 VAL A N 1
ATOM 799 C CA . VAL A 1 108 ? -15.328 -4.145 14.578 1 92.38 108 VAL A CA 1
ATOM 800 C C . VAL A 1 108 ? -13.859 -4.367 14.914 1 92.38 108 VAL A C 1
ATOM 802 O O . VAL A 1 108 ? -13.07 -4.773 14.062 1 92.38 108 VAL A O 1
ATOM 805 N N . LEU A 1 109 ? -13.445 -4.121 16.156 1 92.31 109 LEU A N 1
ATOM 806 C CA . LEU A 1 109 ? -12.047 -4.25 16.562 1 92.31 109 LEU A CA 1
ATOM 807 C C . LEU A 1 109 ? -11.609 -5.711 16.531 1 92.31 109 LEU A C 1
ATOM 809 O O . LEU A 1 109 ? -10.414 -6.004 16.469 1 92.31 109 LEU A O 1
ATOM 813 N N . TRP A 1 110 ? -12.555 -6.617 16.562 1 92 110 TRP A N 1
ATOM 814 C CA . TRP A 1 110 ? -12.227 -8.039 16.484 1 92 110 TRP A CA 1
ATOM 815 C C . TRP A 1 110 ? -11.617 -8.383 15.125 1 92 110 TRP A C 1
ATOM 817 O O . TRP A 1 110 ? -10.93 -9.398 14.992 1 92 110 TRP A O 1
ATOM 827 N N . ALA A 1 111 ? -11.867 -7.543 14.156 1 91.69 111 ALA A N 1
ATOM 828 C CA . ALA A 1 111 ? -11.297 -7.754 12.828 1 91.69 111 ALA A CA 1
ATOM 829 C C . ALA A 1 111 ? -9.773 -7.75 12.875 1 91.69 111 ALA A C 1
ATOM 831 O O . ALA A 1 111 ? -9.109 -8.391 12.055 1 91.69 111 ALA A O 1
ATOM 832 N N . LEU A 1 112 ? -9.18 -7.148 13.938 1 92.94 112 LEU A N 1
ATOM 833 C CA . LEU A 1 112 ? -7.734 -7.027 14.055 1 92.94 112 LEU A CA 1
ATOM 834 C C . LEU A 1 112 ? -7.113 -8.352 14.492 1 92.94 112 LEU A C 1
ATOM 836 O O . LEU A 1 112 ? -5.898 -8.539 14.383 1 92.94 112 LEU A O 1
ATOM 840 N N . PHE A 1 113 ? -7.887 -9.305 14.945 1 92.38 113 PHE A N 1
ATOM 841 C CA . PHE A 1 113 ? -7.379 -10.594 15.398 1 92.38 113 PHE A CA 1
ATOM 842 C C . PHE A 1 113 ? -7.379 -11.609 14.258 1 92.38 113 PHE A C 1
ATOM 844 O O . PHE A 1 113 ? -7.203 -12.805 14.484 1 92.38 113 PHE A O 1
ATOM 851 N N . ASN A 1 114 ? -7.48 -11.125 13.102 1 93 114 ASN A N 1
ATOM 852 C CA . ASN A 1 114 ? -7.289 -11.969 11.93 1 93 114 ASN A CA 1
ATOM 853 C C . ASN A 1 114 ? -5.836 -12.414 11.789 1 93 114 ASN A C 1
ATOM 855 O O . ASN A 1 114 ? -4.926 -11.586 11.766 1 93 114 ASN A O 1
ATOM 859 N N . TRP A 1 115 ? -5.578 -13.664 11.734 1 90.5 115 TRP A N 1
ATOM 860 C CA . TRP A 1 115 ? -4.238 -14.242 11.734 1 90.5 115 TRP A CA 1
ATOM 861 C C . TRP A 1 115 ? -3.436 -13.758 10.531 1 90.5 115 TRP A C 1
ATOM 863 O O . TRP A 1 115 ? -2.203 -13.719 10.57 1 90.5 115 TRP A O 1
ATOM 873 N N . ARG A 1 116 ? -4.066 -13.359 9.539 1 91.56 116 ARG A N 1
ATOM 874 C CA . ARG A 1 116 ? -3.381 -12.898 8.336 1 91.56 116 ARG A CA 1
ATOM 875 C C . ARG A 1 116 ? -2.598 -11.617 8.602 1 91.56 116 ARG A C 1
ATOM 877 O O . ARG A 1 116 ? -1.67 -11.289 7.855 1 91.56 116 ARG A O 1
ATOM 884 N N . PHE A 1 117 ? -2.93 -10.898 9.695 1 94.56 117 PHE A N 1
ATOM 885 C CA . PHE A 1 117 ? -2.189 -9.695 10.062 1 94.56 117 PHE A CA 1
ATOM 886 C C . PHE A 1 117 ? -0.84 -10.047 10.672 1 94.56 117 PHE A C 1
ATOM 888 O O . PHE A 1 117 ? 0.037 -9.195 10.797 1 94.56 117 PHE A O 1
ATOM 895 N N . LEU A 1 118 ? -0.681 -11.359 10.945 1 94.06 118 LEU A N 1
ATOM 896 C CA . LEU A 1 118 ? 0.632 -11.812 11.391 1 94.06 118 LEU A CA 1
ATOM 897 C C . LEU A 1 118 ? 1.688 -11.562 10.32 1 94.06 118 LEU A C 1
ATOM 899 O O . LEU A 1 118 ? 2.852 -11.305 10.641 1 94.06 118 LEU A O 1
ATOM 903 N N . PHE A 1 119 ? 1.283 -11.531 9.125 1 95.12 119 PHE A N 1
ATOM 904 C CA . PHE A 1 119 ? 2.234 -11.336 8.031 1 95.12 119 PHE A CA 1
ATOM 905 C C . PHE A 1 119 ? 2.77 -9.906 8.039 1 95.12 119 PHE A C 1
ATOM 907 O O . PHE A 1 119 ? 3.887 -9.656 7.578 1 95.12 119 PHE A O 1
ATOM 914 N N . VAL A 1 120 ? 1.975 -8.969 8.602 1 96.56 120 VAL A N 1
ATOM 915 C CA . VAL A 1 120 ? 2.492 -7.621 8.797 1 96.56 120 VAL A CA 1
ATOM 916 C C . VAL A 1 120 ? 3.682 -7.652 9.75 1 96.56 120 VAL A C 1
ATOM 918 O O . VAL A 1 120 ? 4.746 -7.109 9.445 1 96.56 120 VAL A O 1
ATOM 921 N N . ALA A 1 121 ? 3.527 -8.344 10.82 1 96.12 121 ALA A N 1
ATOM 922 C CA . ALA A 1 121 ? 4.578 -8.445 11.828 1 96.12 121 ALA A CA 1
ATOM 923 C C . ALA A 1 121 ? 5.801 -9.172 11.281 1 96.12 121 ALA A C 1
ATOM 925 O O . ALA A 1 121 ? 6.938 -8.773 11.555 1 96.12 121 ALA A O 1
ATOM 926 N N . VAL A 1 122 ? 5.574 -10.188 10.516 1 97.12 122 VAL A N 1
ATOM 927 C CA . VAL A 1 122 ? 6.668 -10.992 9.977 1 97.12 122 VAL A CA 1
ATOM 928 C C . VAL A 1 122 ? 7.465 -10.164 8.969 1 97.12 122 VAL A C 1
ATOM 930 O O . VAL A 1 122 ? 8.695 -10.219 8.945 1 97.12 122 VAL A O 1
ATOM 933 N N . ILE A 1 123 ? 6.781 -9.414 8.133 1 97.62 123 ILE A N 1
ATOM 934 C CA . ILE A 1 123 ? 7.461 -8.547 7.18 1 97.62 123 ILE A CA 1
ATOM 935 C C . ILE A 1 123 ? 8.32 -7.531 7.93 1 97.62 123 ILE A C 1
ATOM 937 O O . ILE A 1 123 ? 9.492 -7.332 7.598 1 97.62 123 ILE A O 1
ATOM 941 N N . VAL A 1 124 ? 7.746 -6.91 8.984 1 96.31 124 VAL A N 1
ATOM 942 C CA . VAL A 1 124 ? 8.445 -5.887 9.75 1 96.31 124 VAL A CA 1
ATOM 943 C C . VAL A 1 124 ? 9.672 -6.5 10.43 1 96.31 124 VAL A C 1
ATOM 945 O O . VAL A 1 124 ? 10.773 -5.957 10.336 1 96.31 124 VAL A O 1
ATOM 948 N N . ALA A 1 125 ? 9.5 -7.613 11.031 1 95.88 125 ALA A N 1
ATOM 949 C CA . ALA A 1 125 ? 10.602 -8.289 11.711 1 95.88 125 ALA A CA 1
ATOM 950 C C . ALA A 1 125 ? 11.703 -8.672 10.727 1 95.88 125 ALA A C 1
ATOM 952 O O . ALA A 1 125 ? 12.891 -8.445 10.992 1 95.88 125 ALA A O 1
ATOM 953 N N . ALA A 1 126 ? 11.328 -9.203 9.594 1 96.56 126 ALA A N 1
ATOM 954 C CA . ALA A 1 126 ? 12.305 -9.602 8.578 1 96.56 126 ALA A CA 1
ATOM 955 C C . ALA A 1 126 ? 13.062 -8.391 8.039 1 96.56 126 ALA A C 1
ATOM 957 O O . ALA A 1 126 ? 14.281 -8.445 7.848 1 96.56 126 ALA A O 1
ATOM 958 N N . HIS A 1 127 ? 12.305 -7.363 7.836 1 95.75 127 HIS A N 1
ATOM 959 C CA . HIS A 1 127 ? 12.922 -6.164 7.277 1 95.75 127 HIS A CA 1
ATOM 960 C C . HIS A 1 127 ? 13.938 -5.562 8.242 1 95.75 127 HIS A C 1
ATOM 962 O O . HIS A 1 127 ? 15.031 -5.164 7.824 1 95.75 127 HIS A O 1
ATOM 968 N N . LEU A 1 128 ? 13.648 -5.543 9.523 1 93.5 128 LEU A N 1
ATOM 969 C CA . LEU A 1 128 ? 14.508 -4.938 10.531 1 93.5 128 LEU A CA 1
ATOM 970 C C . LEU A 1 128 ? 15.727 -5.812 10.805 1 93.5 128 LEU A C 1
ATOM 972 O O . LEU A 1 128 ? 16.766 -5.32 11.25 1 93.5 128 LEU A O 1
ATOM 976 N N . THR A 1 129 ? 15.672 -7.082 10.492 1 94.38 129 THR A N 1
ATOM 977 C CA . THR A 1 129 ? 16.766 -7.988 10.797 1 94.38 129 THR A CA 1
ATOM 978 C C . THR A 1 129 ? 17.484 -8.422 9.523 1 94.38 129 THR A C 1
ATOM 980 O O . THR A 1 129 ? 18.281 -9.367 9.547 1 94.38 129 THR A O 1
ATOM 983 N N . MET A 1 130 ? 17.203 -7.777 8.445 1 93.56 130 MET A N 1
ATOM 984 C CA . MET A 1 130 ? 17.719 -8.203 7.148 1 93.56 130 MET A CA 1
ATOM 985 C C . MET A 1 130 ? 19.234 -8.219 7.141 1 93.56 130 MET A C 1
ATOM 987 O O . MET A 1 130 ? 19.859 -9.148 6.609 1 93.56 130 MET A O 1
ATOM 991 N N . ASN A 1 131 ? 19.797 -7.258 7.789 1 90.25 131 ASN A N 1
ATOM 992 C CA . ASN A 1 131 ? 21.266 -7.184 7.82 1 90.25 131 ASN A CA 1
ATOM 993 C C . ASN A 1 131 ? 21.859 -8.344 8.609 1 90.25 131 ASN A C 1
ATOM 995 O O . ASN A 1 131 ? 22.891 -8.891 8.227 1 90.25 131 ASN A O 1
ATOM 999 N N . GLU A 1 132 ? 21.172 -8.633 9.656 1 91.94 132 GLU A N 1
ATOM 1000 C CA . GLU A 1 132 ? 21.625 -9.758 10.477 1 91.94 132 GLU A CA 1
ATOM 1001 C C . GLU A 1 132 ? 21.469 -11.078 9.734 1 91.94 132 GLU A C 1
ATOM 1003 O O . GLU A 1 132 ? 22.312 -11.977 9.867 1 91.94 132 GLU A O 1
ATOM 1008 N N . LEU A 1 133 ? 20.469 -11.211 8.945 1 92.56 133 LEU A N 1
ATOM 1009 C CA . LEU A 1 133 ? 20.188 -12.445 8.219 1 92.56 133 LEU A CA 1
ATOM 1010 C C . LEU A 1 133 ? 21.219 -12.68 7.121 1 92.56 133 LEU A C 1
ATOM 1012 O O . LEU A 1 133 ? 21.469 -13.82 6.727 1 92.56 133 LEU A O 1
ATOM 1016 N N . ARG A 1 134 ? 21.812 -11.617 6.727 1 91.19 134 ARG A N 1
ATOM 1017 C CA . ARG A 1 134 ? 22.781 -11.719 5.629 1 91.19 134 ARG A CA 1
ATOM 1018 C C . ARG A 1 134 ? 24.203 -11.711 6.152 1 91.19 134 ARG A C 1
ATOM 1020 O O . ARG A 1 134 ? 25.156 -11.594 5.375 1 91.19 134 ARG A O 1
ATOM 1027 N N . ARG A 1 135 ? 24.422 -11.844 7.379 1 88.81 135 ARG A N 1
ATOM 1028 C CA . ARG A 1 135 ? 25.719 -11.68 8.016 1 88.81 135 ARG A CA 1
ATOM 1029 C C . ARG A 1 135 ? 26.656 -12.836 7.672 1 88.81 135 ARG A C 1
ATOM 1031 O O . ARG A 1 135 ? 27.859 -12.648 7.523 1 88.81 135 ARG A O 1
ATOM 1038 N N . ASN A 1 136 ? 26.188 -14.055 7.609 1 91.5 136 ASN A N 1
ATOM 1039 C CA . ASN A 1 136 ? 27.047 -15.188 7.289 1 91.5 136 ASN A CA 1
ATOM 1040 C C . ASN A 1 136 ? 26.375 -16.141 6.301 1 91.5 136 ASN A C 1
ATOM 1042 O O . ASN A 1 136 ? 25.172 -16.016 6.023 1 91.5 136 ASN A O 1
ATOM 1046 N N . VAL A 1 137 ? 27.172 -17 5.895 1 91.62 137 VAL A N 1
ATOM 1047 C CA . VAL A 1 137 ? 26.766 -17.891 4.801 1 91.62 137 VAL A CA 1
ATOM 1048 C C . VAL A 1 137 ? 25.688 -18.859 5.289 1 91.62 137 VAL A C 1
ATOM 1050 O O . VAL A 1 137 ? 24.766 -19.188 4.547 1 91.62 137 VAL A O 1
ATOM 1053 N N . LEU A 1 138 ? 25.812 -19.297 6.473 1 94.19 138 LEU A N 1
ATOM 1054 C CA . LEU A 1 138 ? 24.844 -20.234 7.02 1 94.19 138 LEU A CA 1
ATOM 1055 C C . LEU A 1 138 ? 23.453 -19.594 7.121 1 94.19 138 LEU A C 1
ATOM 1057 O O . LEU A 1 138 ? 22.453 -20.188 6.707 1 94.19 138 LEU A O 1
ATOM 1061 N N . LEU A 1 139 ? 23.391 -18.438 7.656 1 94.88 139 LEU A N 1
ATOM 1062 C CA . LEU A 1 139 ? 22.109 -17.734 7.773 1 94.88 139 LEU A CA 1
ATOM 1063 C C . LEU A 1 139 ? 21.547 -17.406 6.395 1 94.88 139 LEU A C 1
ATOM 1065 O O . LEU A 1 139 ? 20.344 -17.531 6.172 1 94.88 139 LEU A O 1
ATOM 1069 N N . ARG A 1 140 ? 22.328 -16.969 5.562 1 96 140 ARG A N 1
ATOM 1070 C CA . ARG A 1 140 ? 21.875 -16.641 4.211 1 96 140 ARG A CA 1
ATOM 1071 C C . ARG A 1 140 ? 21.234 -17.859 3.547 1 96 140 ARG A C 1
ATOM 1073 O O . ARG A 1 140 ? 20.188 -17.734 2.908 1 96 140 ARG A O 1
ATOM 1080 N N . SER A 1 141 ? 21.953 -19.016 3.697 1 96.44 141 SER A N 1
ATOM 1081 C CA . SER A 1 141 ? 21.422 -20.234 3.1 1 96.44 141 SER A CA 1
ATOM 1082 C C . SER A 1 141 ? 20.125 -20.656 3.766 1 96.44 141 SER A C 1
ATOM 1084 O O . SER A 1 141 ? 19.156 -21.016 3.086 1 96.44 141 SER A O 1
ATOM 1086 N N . LEU A 1 142 ? 20.094 -20.594 5 1 96.94 142 LEU A N 1
ATOM 1087 C CA . LEU A 1 142 ? 18.891 -20.953 5.746 1 96.94 142 LEU A CA 1
ATOM 1088 C C . LEU A 1 142 ? 17.719 -20.047 5.363 1 96.94 142 LEU A C 1
ATOM 1090 O O . LEU A 1 142 ? 16.625 -20.531 5.078 1 96.94 142 LEU A O 1
ATOM 1094 N N . PHE A 1 143 ? 17.969 -18.844 5.273 1 97.5 143 PHE A N 1
ATOM 1095 C CA . PHE A 1 143 ? 16.875 -17.906 5.074 1 97.5 143 PHE A CA 1
ATOM 1096 C C . PHE A 1 143 ? 16.531 -17.781 3.594 1 97.5 143 PHE A C 1
ATOM 1098 O O . PHE A 1 143 ? 15.445 -17.312 3.238 1 97.5 143 PHE A O 1
ATOM 1105 N N . PHE A 1 144 ? 17.453 -18.203 2.748 1 97.88 144 PHE A N 1
ATOM 1106 C CA . PHE A 1 144 ? 17.031 -18.406 1.363 1 97.88 144 PHE A CA 1
ATOM 1107 C C . PHE A 1 144 ? 15.906 -19.422 1.274 1 97.88 144 PHE A C 1
ATOM 1109 O O . PHE A 1 144 ? 14.891 -19.172 0.626 1 97.88 144 PHE A O 1
ATOM 1116 N N . VAL A 1 145 ? 16.109 -20.5 2.01 1 97.94 145 VAL A N 1
ATOM 1117 C CA . VAL A 1 145 ? 15.125 -21.578 1.98 1 97.94 145 VAL A CA 1
ATOM 1118 C C . VAL A 1 145 ? 13.852 -21.141 2.703 1 97.94 145 VAL A C 1
ATOM 1120 O O . VAL A 1 145 ? 12.742 -21.344 2.199 1 97.94 145 VAL A O 1
ATOM 1123 N N . VAL A 1 146 ? 13.945 -20.5 3.824 1 98.06 146 VAL A N 1
ATOM 1124 C CA . VAL A 1 146 ? 12.797 -20.078 4.625 1 98.06 146 VAL A CA 1
ATOM 1125 C C . VAL A 1 146 ? 11.977 -19.047 3.85 1 98.06 146 VAL A C 1
ATOM 1127 O O . VAL A 1 146 ? 10.758 -19.172 3.732 1 98.06 146 VAL A O 1
ATOM 1130 N N . PHE A 1 147 ? 12.625 -18.047 3.271 1 98.44 147 PHE A N 1
ATOM 1131 C CA . PHE A 1 147 ? 11.914 -17 2.533 1 98.44 147 PHE A CA 1
ATOM 1132 C C . PHE A 1 147 ? 11.273 -17.578 1.274 1 98.44 147 PHE A C 1
ATOM 1134 O O . PHE A 1 147 ? 10.188 -17.156 0.876 1 98.44 147 PHE A O 1
ATOM 1141 N N . GLY A 1 148 ? 11.961 -18.547 0.686 1 97.94 148 GLY A N 1
ATOM 1142 C CA . GLY A 1 148 ? 11.352 -19.234 -0.438 1 97.94 148 GLY A CA 1
ATOM 1143 C C . GLY A 1 148 ? 10.102 -20.016 -0.057 1 97.94 148 GLY A C 1
ATOM 1144 O O . GLY A 1 148 ? 9.078 -19.922 -0.737 1 97.94 148 GLY A O 1
ATOM 1145 N N . ALA A 1 149 ? 10.188 -20.688 1.028 1 97.62 149 ALA A N 1
ATOM 1146 C CA . ALA A 1 149 ? 9.055 -21.484 1.509 1 97.62 149 ALA A CA 1
ATOM 1147 C C . ALA A 1 149 ? 7.879 -20.578 1.882 1 97.62 149 ALA A C 1
ATOM 1149 O O . ALA A 1 149 ? 6.73 -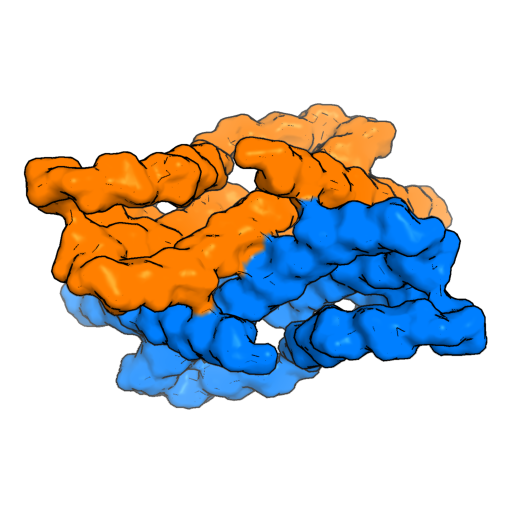20.891 1.561 1 97.62 149 ALA A O 1
ATOM 1150 N N . VAL A 1 150 ? 8.188 -19.516 2.514 1 97.19 150 VAL A N 1
ATOM 1151 C CA . VAL A 1 150 ? 7.129 -18.594 2.924 1 97.19 150 VAL A CA 1
ATOM 1152 C C . VAL A 1 150 ? 6.484 -17.969 1.689 1 97.19 150 VAL A C 1
ATOM 1154 O O . VAL A 1 150 ? 5.266 -17.781 1.646 1 97.19 150 VAL A O 1
ATOM 1157 N N . THR A 1 151 ? 7.324 -17.594 0.705 1 97.81 151 THR A N 1
ATOM 1158 C CA . THR A 1 151 ? 6.789 -17.062 -0.542 1 97.81 151 THR A CA 1
ATOM 1159 C C . THR A 1 151 ? 5.785 -18.031 -1.161 1 97.81 151 THR A C 1
ATOM 1161 O O . THR A 1 151 ? 4.664 -17.641 -1.495 1 97.81 151 THR A O 1
ATOM 1164 N N . LEU A 1 152 ? 6.16 -19.281 -1.213 1 96.62 152 LEU A N 1
ATOM 1165 C CA . LEU A 1 152 ? 5.305 -20.281 -1.83 1 96.62 152 LEU A CA 1
ATOM 1166 C C . LEU A 1 152 ? 4.066 -20.547 -0.976 1 96.62 152 LEU A C 1
ATOM 1168 O O . LEU A 1 152 ? 2.975 -20.75 -1.506 1 96.62 152 LEU A O 1
ATOM 1172 N N . ALA A 1 153 ? 4.262 -20.5 0.298 1 95.44 153 ALA A N 1
ATOM 1173 C CA . ALA A 1 153 ? 3.119 -20.688 1.189 1 95.44 153 ALA A CA 1
ATOM 1174 C C . ALA A 1 153 ? 2.119 -19.547 1.039 1 95.44 153 ALA A C 1
ATOM 1176 O O . ALA A 1 153 ? 0.907 -19.766 0.999 1 95.44 153 ALA A O 1
ATOM 1177 N N . CYS A 1 154 ? 2.643 -18.359 0.94 1 95.62 154 CYS A N 1
ATOM 1178 C CA . CYS A 1 154 ? 1.78 -17.203 0.798 1 95.62 154 CYS A CA 1
ATOM 1179 C C . CYS A 1 154 ? 1.028 -17.234 -0.526 1 95.62 154 CYS A C 1
ATOM 1181 O O . CYS A 1 154 ? -0.102 -16.75 -0.617 1 95.62 154 CYS A O 1
ATOM 1183 N N . LEU A 1 155 ? 1.605 -17.828 -1.492 1 94.75 155 LEU A N 1
ATOM 1184 C CA . LEU A 1 155 ? 0.97 -17.859 -2.805 1 94.75 155 LEU A CA 1
ATOM 1185 C C . LEU A 1 155 ? 0.018 -19.047 -2.916 1 94.75 155 LEU A C 1
ATOM 1187 O O . LEU A 1 155 ? -1.101 -18.906 -3.416 1 94.75 155 LEU A O 1
ATOM 1191 N N . PHE A 1 156 ? 0.432 -20.172 -2.408 1 93.62 156 PHE A N 1
ATOM 1192 C CA . PHE A 1 156 ? -0.226 -21.375 -2.869 1 93.62 156 PHE A CA 1
ATOM 1193 C C . PHE A 1 156 ? -0.918 -22.094 -1.714 1 93.62 156 PHE A C 1
ATOM 1195 O O . PHE A 1 156 ? -1.769 -22.953 -1.931 1 93.62 156 PHE A O 1
ATOM 1202 N N . TRP A 1 157 ? -0.484 -21.672 -0.5 1 87.88 157 TRP A N 1
ATOM 1203 C CA . TRP A 1 157 ? -1.102 -22.391 0.615 1 87.88 157 TRP A CA 1
ATOM 1204 C C . TRP A 1 157 ? -2.518 -21.875 0.867 1 87.88 157 TRP A C 1
ATOM 1206 O O . TRP A 1 157 ? -2.746 -20.672 0.928 1 87.88 157 TRP A O 1
ATOM 1216 N N . SER A 1 158 ? -3.49 -22.859 0.872 1 78.5 158 SER A N 1
ATOM 1217 C CA . SER A 1 158 ? -4.887 -22.531 1.13 1 78.5 158 SER A CA 1
ATOM 1218 C C . SER A 1 158 ? -5.145 -22.328 2.621 1 78.5 158 SER A C 1
ATOM 1220 O O . SER A 1 158 ? -5.141 -23.297 3.389 1 78.5 158 SER A O 1
ATOM 1222 N N . PHE A 1 159 ? -4.766 -21.156 3.102 1 71.31 159 PHE A N 1
ATOM 1223 C CA . PHE A 1 159 ? -5.016 -20.922 4.52 1 71.31 159 PHE A CA 1
ATOM 1224 C C . PHE A 1 159 ? -6.504 -21.031 4.832 1 71.31 159 PHE A C 1
ATOM 1226 O O . PHE A 1 159 ? -7.344 -20.578 4.047 1 71.31 159 PHE A O 1
ATOM 1233 N N . SER A 1 160 ? -7.035 -22.281 4.91 1 56.91 160 SER A N 1
ATOM 1234 C CA . SER A 1 160 ? -8.438 -22.562 5.195 1 56.91 160 SER A CA 1
ATOM 1235 C C . SER A 1 160 ? -9.133 -21.344 5.809 1 56.91 160 SER A C 1
ATOM 1237 O O . SER A 1 160 ? -8.68 -20.812 6.82 1 56.91 160 SER A O 1
ATOM 1239 N N . THR A 1 161 ? -9.367 -20.312 5.059 1 42.91 161 THR A N 1
ATOM 1240 C CA . THR A 1 161 ? -10.422 -19.547 5.703 1 42.91 161 THR A CA 1
ATOM 1241 C C . THR A 1 161 ? -11.711 -20.359 5.793 1 42.91 161 THR A C 1
ATOM 1243 O O . THR A 1 161 ? -11.961 -21.234 4.957 1 42.91 161 THR A O 1
ATOM 1246 N N . MET B 1 1 ? 14.438 11.367 -8.648 1 52.78 1 MET B N 1
ATOM 1247 C CA . MET B 1 1 ? 13.625 10.852 -9.742 1 52.78 1 MET B CA 1
ATOM 1248 C C . MET B 1 1 ? 14.008 9.406 -10.062 1 52.78 1 MET B C 1
ATOM 1250 O O . MET B 1 1 ? 13.133 8.578 -10.328 1 52.78 1 MET B O 1
ATOM 1254 N N . SER B 1 2 ? 15.164 8.977 -9.609 1 83.19 2 SER B N 1
ATOM 1255 C CA . SER B 1 2 ? 15.758 7.707 -10.023 1 83.19 2 SER B CA 1
ATOM 1256 C C . SER B 1 2 ? 15.344 6.57 -9.094 1 83.19 2 SER B C 1
ATOM 1258 O O . SER B 1 2 ? 15.039 5.469 -9.555 1 83.19 2 SER B O 1
ATOM 1260 N N . LYS B 1 3 ? 14.945 6.969 -7.902 1 91.94 3 LYS B N 1
ATOM 1261 C CA . LYS B 1 3 ? 14.617 5.879 -6.988 1 91.94 3 LYS B CA 1
ATOM 1262 C C . LYS B 1 3 ? 13.203 5.367 -7.227 1 91.94 3 LYS B C 1
ATOM 1264 O O . LYS B 1 3 ? 12.961 4.16 -7.207 1 91.94 3 LYS B O 1
ATOM 1269 N N . ALA B 1 4 ? 12.297 6.293 -7.543 1 94.44 4 ALA B N 1
ATOM 1270 C CA . ALA B 1 4 ? 10.906 5.926 -7.785 1 94.44 4 ALA B CA 1
ATOM 1271 C C . ALA B 1 4 ? 10.781 5.027 -9.008 1 94.44 4 ALA B C 1
ATOM 1273 O O . ALA B 1 4 ? 10.039 4.043 -8.992 1 94.44 4 ALA B O 1
ATOM 1274 N N . LEU B 1 5 ? 11.492 5.383 -10.008 1 95.62 5 LEU B N 1
ATOM 1275 C CA . LEU B 1 5 ? 11.453 4.586 -11.234 1 95.62 5 LEU B CA 1
ATOM 1276 C C . LEU B 1 5 ? 12.062 3.207 -11.008 1 95.62 5 LEU B C 1
ATOM 1278 O O . LEU B 1 5 ? 11.555 2.209 -11.516 1 95.62 5 LEU B O 1
ATOM 1282 N N . GLY B 1 6 ? 13.18 3.168 -10.289 1 96.62 6 GLY B N 1
ATOM 1283 C CA . GLY B 1 6 ? 13.773 1.887 -9.945 1 96.62 6 GLY B CA 1
ATOM 1284 C C . GLY B 1 6 ? 12.867 1.011 -9.102 1 96.62 6 GLY B C 1
ATOM 1285 O O . GLY B 1 6 ? 12.781 -0.199 -9.32 1 96.62 6 GLY B O 1
ATOM 1286 N N . THR B 1 7 ? 12.258 1.65 -8.172 1 97.38 7 THR B N 1
ATOM 1287 C CA . THR B 1 7 ? 11.312 0.94 -7.316 1 97.38 7 THR B CA 1
ATOM 1288 C C . THR B 1 7 ? 10.148 0.391 -8.141 1 97.38 7 THR B C 1
ATOM 1290 O O . THR B 1 7 ? 9.797 -0.784 -8.016 1 97.38 7 THR B O 1
ATOM 1293 N N . PHE B 1 8 ? 9.617 1.203 -9.039 1 98 8 PHE B N 1
ATOM 1294 C CA . PHE B 1 8 ? 8.516 0.783 -9.898 1 98 8 PHE B CA 1
ATOM 1295 C C . PHE B 1 8 ? 8.93 -0.397 -10.766 1 98 8 PHE B C 1
ATOM 1297 O O . PHE B 1 8 ? 8.227 -1.402 -10.844 1 98 8 PHE B O 1
ATOM 1304 N N . ALA B 1 9 ? 10.039 -0.262 -11.344 1 98 9 ALA B N 1
ATOM 1305 C CA . ALA B 1 9 ? 10.508 -1.291 -12.273 1 98 9 ALA B CA 1
ATOM 1306 C C . ALA B 1 9 ? 10.766 -2.607 -11.547 1 98 9 ALA B C 1
ATOM 1308 O O . ALA B 1 9 ? 10.328 -3.668 -11.992 1 98 9 ALA B O 1
ATOM 1309 N N . LEU B 1 10 ? 11.438 -2.58 -10.469 1 98.25 10 LEU B N 1
ATOM 1310 C CA . LEU B 1 10 ? 11.836 -3.797 -9.766 1 98.25 10 LEU B CA 1
ATOM 1311 C C . LEU B 1 10 ? 10.609 -4.512 -9.195 1 98.25 10 LEU B C 1
ATOM 1313 O O . LEU B 1 10 ? 10.484 -5.73 -9.336 1 98.25 10 LEU B O 1
ATOM 1317 N N . ILE B 1 11 ? 9.695 -3.807 -8.586 1 98.38 11 ILE B N 1
ATOM 1318 C CA . ILE B 1 11 ? 8.5 -4.422 -8.008 1 98.38 11 ILE B CA 1
ATOM 1319 C C . ILE B 1 11 ? 7.621 -4.977 -9.125 1 98.38 11 ILE B C 1
ATOM 1321 O O . ILE B 1 11 ? 6.996 -6.027 -8.969 1 98.38 11 ILE B O 1
ATOM 1325 N N . THR B 1 12 ? 7.609 -4.234 -10.266 1 98.56 12 THR B N 1
ATOM 1326 C CA . THR B 1 12 ? 6.887 -4.746 -11.422 1 98.56 12 THR B CA 1
ATOM 1327 C C . THR B 1 12 ? 7.441 -6.102 -11.852 1 98.56 12 THR B C 1
ATOM 1329 O O . THR B 1 12 ? 6.68 -7.047 -12.078 1 98.56 12 THR B O 1
ATOM 1332 N N . VAL B 1 13 ? 8.711 -6.234 -11.883 1 98.25 13 VAL B N 1
ATOM 1333 C CA . VAL B 1 13 ? 9.359 -7.469 -12.32 1 98.25 13 VAL B CA 1
ATOM 1334 C C . VAL B 1 13 ? 9.094 -8.578 -11.305 1 98.25 13 VAL B C 1
ATOM 1336 O O . VAL B 1 13 ? 8.727 -9.695 -11.672 1 98.25 13 VAL B O 1
ATOM 1339 N N . LEU B 1 14 ? 9.273 -8.297 -10.039 1 98.44 14 LEU B N 1
ATOM 1340 C CA . LEU B 1 14 ? 9.039 -9.289 -9 1 98.44 14 LEU B CA 1
ATOM 1341 C C . LEU B 1 14 ? 7.602 -9.797 -9.047 1 98.44 14 LEU B C 1
ATOM 1343 O O . LEU B 1 14 ? 7.363 -11.008 -8.984 1 98.44 14 LEU B O 1
ATOM 1347 N N . SER B 1 15 ? 6.652 -8.883 -9.188 1 98.5 15 SER B N 1
ATOM 1348 C CA . SER B 1 15 ? 5.242 -9.258 -9.203 1 98.5 15 SER B CA 1
ATOM 1349 C C . SER B 1 15 ? 4.887 -10.016 -10.477 1 98.5 15 SER B C 1
ATOM 1351 O O . SER B 1 15 ? 4.094 -10.961 -10.438 1 98.5 15 SER B O 1
ATOM 1353 N N . ALA B 1 16 ? 5.469 -9.555 -11.555 1 98.5 16 ALA B N 1
ATOM 1354 C CA . ALA B 1 16 ? 5.234 -10.266 -12.812 1 98.5 16 ALA B CA 1
ATOM 1355 C C . ALA B 1 16 ? 5.727 -11.703 -12.727 1 98.5 16 ALA B C 1
ATOM 1357 O O . ALA B 1 16 ? 5.055 -12.625 -13.203 1 98.5 16 ALA B O 1
ATOM 1358 N N . LEU B 1 17 ? 6.867 -11.922 -12.148 1 98.44 17 LEU B N 1
ATOM 1359 C CA . LEU B 1 17 ? 7.434 -13.258 -12.023 1 98.44 17 LEU B CA 1
ATOM 1360 C C . LEU B 1 17 ? 6.555 -14.141 -11.141 1 98.44 17 LEU B C 1
ATOM 1362 O O . LEU B 1 17 ? 6.312 -15.305 -11.469 1 98.44 17 LEU B O 1
ATOM 1366 N N . LEU B 1 18 ? 6.066 -13.617 -10.055 1 98.31 18 LEU B N 1
ATOM 1367 C CA . LEU B 1 18 ? 5.219 -14.391 -9.156 1 98.31 18 LEU B CA 1
ATOM 1368 C C . LEU B 1 18 ? 3.887 -14.727 -9.82 1 98.31 18 LEU B C 1
ATOM 1370 O O . LEU B 1 18 ? 3.367 -15.828 -9.656 1 98.31 18 LEU B O 1
ATOM 1374 N N . MET B 1 19 ? 3.336 -13.727 -10.539 1 98.06 19 MET B N 1
ATOM 1375 C CA . MET B 1 19 ? 2.098 -13.992 -11.266 1 98.06 19 MET B CA 1
ATOM 1376 C C . MET B 1 19 ? 2.311 -15.047 -12.344 1 98.06 19 MET B C 1
ATOM 1378 O O . MET B 1 19 ? 1.482 -15.945 -12.516 1 98.06 19 MET B O 1
ATOM 1382 N N . ALA B 1 20 ? 3.402 -14.914 -13.078 1 97.81 20 ALA B N 1
ATOM 1383 C CA . ALA B 1 20 ? 3.732 -15.906 -14.094 1 97.81 20 ALA B CA 1
ATOM 1384 C C . ALA B 1 20 ? 3.861 -17.297 -13.477 1 97.81 20 ALA B C 1
ATOM 1386 O O . ALA B 1 20 ? 3.381 -18.281 -14.047 1 97.81 20 ALA B O 1
ATOM 1387 N N . LEU B 1 21 ? 4.527 -17.359 -12.352 1 97.12 21 LEU B N 1
ATOM 1388 C CA . LEU B 1 21 ? 4.656 -18.625 -11.648 1 97.12 21 LEU B CA 1
ATOM 1389 C C . LEU B 1 21 ? 3.283 -19.203 -11.297 1 97.12 21 LEU B C 1
ATOM 1391 O O . LEU B 1 21 ? 3.023 -20.391 -11.508 1 97.12 21 LEU B O 1
ATOM 1395 N N . SER B 1 22 ? 2.441 -18.391 -10.773 1 97.19 22 SER B N 1
ATOM 1396 C CA . SER B 1 22 ? 1.104 -18.828 -10.391 1 97.19 22 SER B CA 1
ATOM 1397 C C . SER B 1 22 ? 0.302 -19.281 -11.602 1 97.19 22 SER B C 1
ATOM 1399 O O . SER B 1 22 ? -0.394 -20.297 -11.539 1 97.19 22 SER B O 1
ATOM 1401 N N . LEU B 1 23 ? 0.435 -18.547 -12.68 1 96.38 23 LEU B N 1
ATOM 1402 C CA . LEU B 1 23 ? -0.272 -18.906 -13.906 1 96.38 23 LEU B CA 1
ATOM 1403 C C . LEU B 1 23 ? 0.263 -20.219 -14.477 1 96.38 23 LEU B C 1
ATOM 1405 O O . LEU B 1 23 ? -0.509 -21.047 -14.945 1 96.38 23 LEU B O 1
ATOM 1409 N N . ALA B 1 24 ? 1.545 -20.391 -14.484 1 96.06 24 ALA B N 1
ATOM 1410 C CA . ALA B 1 24 ? 2.164 -21.625 -14.977 1 96.06 24 ALA B CA 1
ATOM 1411 C C . ALA B 1 24 ? 1.706 -22.828 -14.172 1 96.06 24 ALA B C 1
ATOM 1413 O O . ALA B 1 24 ? 1.355 -23.875 -14.734 1 96.06 24 ALA B O 1
ATOM 1414 N N . VAL B 1 25 ? 1.731 -22.641 -12.867 1 94.56 25 VAL B N 1
ATOM 1415 C CA . VAL B 1 25 ? 1.293 -23.719 -11.992 1 94.56 25 VAL B CA 1
ATOM 1416 C C . VAL B 1 25 ? -0.177 -24.047 -12.258 1 94.56 25 VAL B C 1
ATOM 1418 O O . VAL B 1 25 ? -0.566 -25.219 -12.312 1 94.56 25 VAL B O 1
ATOM 1421 N N . ALA B 1 26 ? -0.987 -23.094 -12.438 1 92.25 26 ALA B N 1
ATOM 1422 C CA . ALA B 1 26 ? -2.406 -23.266 -12.734 1 92.25 26 ALA B CA 1
ATOM 1423 C C . ALA B 1 26 ? -2.605 -23.969 -14.078 1 92.25 26 ALA B C 1
ATOM 1425 O O . ALA B 1 26 ? -3.486 -24.812 -14.219 1 92.25 26 ALA B O 1
ATOM 1426 N N . ARG B 1 27 ? -1.869 -23.641 -15.016 1 91.38 27 ARG B N 1
ATOM 1427 C CA . ARG B 1 27 ? -1.983 -24.219 -16.344 1 91.38 27 ARG B CA 1
ATOM 1428 C C . ARG B 1 27 ? -1.612 -25.688 -16.344 1 91.38 27 ARG B C 1
ATOM 1430 O O . ARG B 1 27 ? -2.135 -26.469 -17.141 1 91.38 27 ARG B O 1
ATOM 1437 N N . HIS B 1 28 ? -0.765 -26.047 -15.469 1 92 28 HIS B N 1
ATOM 1438 C CA . HIS B 1 28 ? -0.369 -27.453 -15.383 1 92 28 HIS B CA 1
ATOM 1439 C C . HIS B 1 28 ? -1.381 -28.266 -14.578 1 92 28 HIS B C 1
ATOM 1441 O O . HIS B 1 28 ? -1.146 -29.438 -14.281 1 92 28 HIS B O 1
ATOM 1447 N N . GLY B 1 29 ? -2.455 -27.625 -14.164 1 86 29 GLY B N 1
ATOM 1448 C CA . GLY B 1 29 ? -3.578 -28.344 -13.586 1 86 29 GLY B CA 1
ATOM 1449 C C . GLY B 1 29 ? -3.531 -28.406 -12.07 1 86 29 GLY B C 1
ATOM 1450 O O . GLY B 1 29 ? -4.281 -29.172 -11.453 1 86 29 GLY B O 1
ATOM 1451 N N . TYR B 1 30 ? -2.564 -27.656 -11.477 1 86.12 30 TYR B N 1
ATOM 1452 C CA . TYR B 1 30 ? -2.506 -27.641 -10.016 1 86.12 30 TYR B CA 1
ATOM 1453 C C . TYR B 1 30 ? -3.4 -26.547 -9.453 1 86.12 30 TYR B C 1
ATOM 1455 O O . TYR B 1 30 ? -3.256 -25.375 -9.805 1 86.12 30 TYR B O 1
ATOM 1463 N N . PRO B 1 31 ? -4.332 -26.938 -8.586 1 83.75 31 PRO B N 1
ATOM 1464 C CA . PRO B 1 31 ? -5.324 -25.969 -8.102 1 83.75 31 PRO B CA 1
ATOM 1465 C C . PRO B 1 31 ? -4.695 -24.844 -7.285 1 83.75 31 PRO B C 1
ATOM 1467 O O . PRO B 1 31 ? -5.266 -23.75 -7.199 1 83.75 31 PRO B O 1
ATOM 1470 N N . TYR B 1 32 ? -3.58 -24.984 -6.758 1 87.38 32 TYR B N 1
ATOM 1471 C CA . TYR B 1 32 ? -2.943 -24 -5.895 1 87.38 32 TYR B CA 1
ATOM 1472 C C . TYR B 1 32 ? -2.496 -22.781 -6.695 1 87.38 32 TYR B C 1
ATOM 1474 O O . TYR B 1 32 ? -2.4 -21.672 -6.156 1 87.38 32 TYR B O 1
ATOM 1482 N N . GLY B 1 33 ? -2.295 -23 -8 1 90.19 33 GLY B N 1
ATOM 1483 C CA . GLY B 1 33 ? -1.947 -21.859 -8.836 1 90.19 33 GLY B CA 1
ATOM 1484 C C . GLY B 1 33 ? -3.029 -20.797 -8.883 1 90.19 33 GLY B C 1
ATOM 1485 O O . GLY B 1 33 ? -2.732 -19.609 -8.945 1 90.19 33 GLY B O 1
ATOM 1486 N N . ALA B 1 34 ? -4.238 -21.25 -8.781 1 91.25 34 ALA B N 1
ATOM 1487 C CA . ALA B 1 34 ? -5.371 -20.328 -8.82 1 91.25 34 ALA B CA 1
ATOM 1488 C C . ALA B 1 34 ? -5.422 -19.453 -7.566 1 91.25 34 ALA B C 1
ATOM 1490 O O . ALA B 1 34 ? -5.836 -18.297 -7.625 1 91.25 34 ALA B O 1
ATOM 1491 N N . TYR B 1 35 ? -4.969 -20.016 -6.48 1 91.94 35 TYR B N 1
ATOM 1492 C CA . TYR B 1 35 ? -4.91 -19.234 -5.25 1 91.94 35 TYR B CA 1
ATOM 1493 C C . TYR B 1 35 ? -3.938 -18.078 -5.387 1 91.94 35 TYR B C 1
ATOM 1495 O O . TYR B 1 35 ? -4.258 -16.938 -5.023 1 91.94 35 TYR B O 1
ATOM 1503 N N . GLY B 1 36 ? -2.801 -18.406 -5.957 1 94.06 36 GLY B N 1
ATOM 1504 C CA . GLY B 1 36 ? -1.8 -17.359 -6.145 1 94.06 36 GLY B CA 1
ATOM 1505 C C . GLY B 1 36 ? -2.264 -16.25 -7.059 1 94.06 36 GLY B C 1
ATOM 1506 O O . GLY B 1 36 ? -2.045 -15.07 -6.77 1 94.06 36 GLY B O 1
ATOM 1507 N N . VAL B 1 37 ? -2.934 -16.625 -8.109 1 94.81 37 VAL B N 1
ATOM 1508 C CA . VAL B 1 37 ? -3.439 -15.656 -9.07 1 94.81 37 VAL B CA 1
ATOM 1509 C C . VAL B 1 37 ? -4.473 -14.758 -8.398 1 94.81 37 VAL B C 1
ATOM 1511 O O . VAL B 1 37 ? -4.402 -13.531 -8.508 1 94.81 37 VAL B O 1
ATOM 1514 N N . LYS B 1 38 ? -5.352 -15.344 -7.699 1 93.69 38 LYS B N 1
ATOM 1515 C CA . LYS B 1 38 ? -6.406 -14.594 -7.027 1 93.69 38 LYS B CA 1
ATOM 1516 C C . LYS B 1 38 ? -5.828 -13.641 -5.98 1 93.69 38 LYS B C 1
ATOM 1518 O O . LYS B 1 38 ? -6.281 -12.508 -5.848 1 93.69 38 LYS B O 1
ATOM 1523 N N . ARG B 1 39 ? -4.863 -14.07 -5.285 1 94 39 ARG B N 1
ATOM 1524 C CA . ARG B 1 39 ? -4.25 -13.258 -4.242 1 94 39 ARG B CA 1
ATOM 1525 C C . ARG B 1 39 ? -3.527 -12.055 -4.836 1 94 39 ARG B C 1
ATOM 1527 O O . ARG B 1 39 ? -3.662 -10.938 -4.34 1 94 39 ARG B O 1
ATOM 1534 N N . LEU B 1 40 ? -2.809 -12.312 -5.855 1 95.12 40 LEU B N 1
ATOM 1535 C CA . LEU B 1 40 ? -2.07 -11.219 -6.484 1 95.12 40 LEU B CA 1
ATOM 1536 C C . LEU B 1 40 ? -3.021 -10.227 -7.145 1 95.12 40 LEU B C 1
ATOM 1538 O O . LEU B 1 40 ? -2.785 -9.016 -7.113 1 95.12 40 LEU B O 1
ATOM 1542 N N . ASP B 1 41 ? -4.125 -10.68 -7.609 1 91.88 41 ASP B N 1
ATOM 1543 C CA . ASP B 1 41 ? -5.141 -9.812 -8.195 1 91.88 41 ASP B CA 1
ATOM 1544 C C . ASP B 1 41 ? -5.844 -8.984 -7.117 1 91.88 41 ASP B C 1
ATOM 1546 O O . ASP B 1 41 ? -6.348 -7.898 -7.398 1 91.88 41 ASP B O 1
ATOM 1550 N N . GLY B 1 42 ? -5.832 -9.5 -5.988 1 89.94 42 GLY B N 1
ATOM 1551 C CA . GLY B 1 42 ? -6.594 -8.875 -4.914 1 89.94 42 GLY B CA 1
ATOM 1552 C C . GLY B 1 42 ? -5.789 -7.859 -4.125 1 89.94 42 GLY B C 1
ATOM 1553 O O . GLY B 1 42 ? -6.312 -7.227 -3.205 1 89.94 42 GLY B O 1
ATOM 1554 N N . ILE B 1 43 ? -4.512 -7.641 -4.473 1 90.31 43 ILE B N 1
ATOM 1555 C CA . ILE B 1 43 ? -3.66 -6.746 -3.699 1 90.31 43 ILE B CA 1
ATOM 1556 C C . ILE B 1 43 ? -4.227 -5.328 -3.746 1 90.31 43 ILE B C 1
ATOM 1558 O O . ILE B 1 43 ? -4.273 -4.637 -2.725 1 90.31 43 ILE B O 1
ATOM 1562 N N . ALA B 1 44 ? -4.578 -4.879 -4.926 1 85.62 44 ALA B N 1
ATOM 1563 C CA . ALA B 1 44 ? -5.121 -3.537 -5.121 1 85.62 44 ALA B CA 1
ATOM 1564 C C . ALA B 1 44 ? -5.895 -3.445 -6.434 1 85.62 44 ALA B C 1
ATOM 1566 O O . ALA B 1 44 ? -5.625 -4.191 -7.375 1 85.62 44 ALA B O 1
ATOM 1567 N N . ASP B 1 45 ? -6.895 -2.592 -6.348 1 89 45 ASP B N 1
ATOM 1568 C CA . ASP B 1 45 ? -7.629 -2.256 -7.562 1 89 45 ASP B CA 1
ATOM 1569 C C . ASP B 1 45 ? -7.625 -0.75 -7.809 1 89 45 ASP B C 1
ATOM 1571 O O . ASP B 1 45 ? -7.086 0.014 -7.008 1 89 45 ASP B O 1
ATOM 1575 N N . ALA B 1 46 ? -8.109 -0.378 -8.914 1 89.69 46 ALA B N 1
ATOM 1576 C CA . ALA B 1 46 ? -8.102 1.035 -9.281 1 89.69 46 ALA B CA 1
ATOM 1577 C C . ALA B 1 46 ? -8.852 1.876 -8.25 1 89.69 46 ALA B C 1
ATOM 1579 O O . ALA B 1 46 ? -8.469 3.016 -7.973 1 89.69 46 ALA B O 1
ATOM 1580 N N . GLY B 1 47 ? -9.875 1.3 -7.656 1 88.81 47 GLY B N 1
ATOM 1581 C CA . GLY B 1 47 ? -10.688 2.008 -6.676 1 88.81 47 GLY B CA 1
ATOM 1582 C C . GLY B 1 47 ? -9.938 2.316 -5.395 1 88.81 47 GLY B C 1
ATOM 1583 O O . GLY B 1 47 ? -10.258 3.283 -4.699 1 88.81 47 GLY B O 1
ATOM 1584 N N . SER B 1 48 ? -8.93 1.541 -5.133 1 92.38 48 SER B N 1
ATOM 1585 C CA . SER B 1 48 ? -8.164 1.734 -3.902 1 92.38 48 SER B CA 1
ATOM 1586 C C . SER B 1 48 ? -7.383 3.043 -3.938 1 92.38 48 SER B C 1
ATOM 1588 O O . SER B 1 48 ? -7.113 3.639 -2.893 1 92.38 48 SER B O 1
ATOM 1590 N N . PHE B 1 49 ? -7.074 3.523 -5.109 1 95.31 49 PHE B N 1
ATOM 1591 C CA . PHE B 1 49 ? -6.188 4.676 -5.227 1 95.31 49 PHE B CA 1
ATOM 1592 C C . PHE B 1 49 ? -6.938 5.969 -4.93 1 95.31 49 PHE B C 1
ATOM 1594 O O . PHE B 1 49 ? -6.324 6.977 -4.562 1 95.31 49 PHE B O 1
ATOM 1601 N N . LEU B 1 50 ? -8.312 5.891 -4.977 1 94.94 50 LEU B N 1
ATOM 1602 C CA . LEU B 1 50 ? -9.094 7.043 -4.539 1 94.94 50 LEU B CA 1
ATOM 1603 C C . LEU B 1 50 ? -8.969 7.242 -3.031 1 94.94 50 LEU B C 1
ATOM 1605 O O . LEU B 1 50 ? -8.75 8.359 -2.562 1 94.94 50 LEU B O 1
ATOM 1609 N N . ALA B 1 51 ? -9.086 6.16 -2.393 1 95.75 51 ALA B N 1
ATOM 1610 C CA . ALA B 1 51 ? -9 6.223 -0.935 1 95.75 51 ALA B CA 1
ATOM 1611 C C . ALA B 1 51 ? -7.586 6.59 -0.487 1 95.75 51 ALA B C 1
ATOM 1613 O O . ALA B 1 51 ? -7.41 7.391 0.436 1 95.75 51 ALA B O 1
ATOM 1614 N N . ILE B 1 52 ? -6.598 6.012 -1.163 1 97.94 52 ILE B N 1
ATOM 1615 C CA . ILE B 1 52 ? -5.207 6.32 -0.854 1 97.94 52 ILE B CA 1
ATOM 1616 C C . ILE B 1 52 ? -4.938 7.801 -1.113 1 97.94 52 ILE B C 1
ATOM 1618 O O . ILE B 1 52 ? -4.266 8.469 -0.319 1 97.94 52 ILE B O 1
ATOM 1622 N N . ALA B 1 53 ? -5.504 8.266 -2.166 1 98.06 53 ALA B N 1
ATOM 1623 C CA . ALA B 1 53 ? -5.355 9.68 -2.494 1 98.06 53 ALA B CA 1
ATOM 1624 C C . ALA B 1 53 ? -5.988 10.562 -1.419 1 98.06 53 ALA B C 1
ATOM 1626 O O . ALA B 1 53 ? -5.43 11.602 -1.052 1 98.06 53 ALA B O 1
ATOM 1627 N N . ALA B 1 54 ? -7.102 10.203 -0.948 1 98.25 54 ALA B N 1
ATOM 1628 C CA . ALA B 1 54 ? -7.754 10.984 0.101 1 98.25 54 ALA B CA 1
ATOM 1629 C C . ALA B 1 54 ? -6.848 11.117 1.323 1 98.25 54 ALA B C 1
ATOM 1631 O O . ALA B 1 54 ? -6.703 12.211 1.874 1 98.25 54 ALA B O 1
ATOM 1632 N N . VAL B 1 55 ? -6.219 10.055 1.684 1 98.38 55 VAL B N 1
ATOM 1633 C CA . VAL B 1 55 ? -5.352 10.078 2.855 1 98.38 55 VAL B CA 1
ATOM 1634 C C . VAL B 1 55 ? -4.117 10.93 2.566 1 98.38 55 VAL B C 1
ATOM 1636 O O . VAL B 1 55 ? -3.699 11.734 3.402 1 98.38 55 VAL B O 1
ATOM 1639 N N . TYR B 1 56 ? -3.537 10.773 1.4 1 98.69 56 TYR B N 1
ATOM 1640 C CA . TYR B 1 56 ? -2.348 11.539 1.036 1 98.69 56 TYR B CA 1
ATOM 1641 C C . TYR B 1 56 ? -2.635 13.031 1.032 1 98.69 56 TYR B C 1
ATOM 1643 O O . TYR B 1 56 ? -1.883 13.82 1.615 1 98.69 56 TYR B O 1
ATOM 1651 N N . PHE B 1 57 ? -3.709 13.398 0.412 1 98.69 57 PHE B N 1
ATOM 1652 C CA . PHE B 1 57 ? -3.969 14.82 0.201 1 98.69 57 PHE B CA 1
ATOM 1653 C C . PHE B 1 57 ? -4.488 15.469 1.478 1 98.69 57 PHE B C 1
ATOM 1655 O O . PHE B 1 57 ? -4.301 16.672 1.689 1 98.69 57 PHE B O 1
ATOM 1662 N N . PHE B 1 58 ? -5.102 14.695 2.309 1 98.75 58 PHE B N 1
ATOM 1663 C CA . PHE B 1 58 ? -5.414 15.227 3.629 1 98.75 58 PHE B CA 1
ATOM 1664 C C . PHE B 1 58 ? -4.141 15.602 4.379 1 98.75 58 PHE B C 1
ATOM 1666 O O . PHE B 1 58 ? -4.059 16.688 4.965 1 98.75 58 PHE B O 1
ATOM 1673 N N . GLY B 1 59 ? -3.189 14.695 4.344 1 98.31 59 GLY B N 1
ATOM 1674 C CA . GLY B 1 59 ? -1.896 15.016 4.926 1 98.31 59 GLY B CA 1
ATOM 1675 C C . GLY B 1 59 ? -1.226 16.203 4.266 1 98.31 59 GLY B C 1
ATOM 1676 O O . GLY B 1 59 ? -0.678 17.078 4.953 1 98.31 59 GLY B O 1
ATOM 1677 N N . ALA B 1 60 ? -1.29 16.219 2.977 1 98.25 60 ALA B N 1
ATOM 1678 C CA . ALA B 1 60 ? -0.697 17.312 2.225 1 98.25 60 ALA B CA 1
ATOM 1679 C C . ALA B 1 60 ? -1.364 18.641 2.576 1 98.25 60 ALA B C 1
ATOM 1681 O O . ALA B 1 60 ? -0.694 19.672 2.684 1 98.25 60 ALA B O 1
ATOM 1682 N N . MET B 1 61 ? -2.633 18.594 2.699 1 98.12 61 MET B N 1
ATOM 1683 C CA . MET B 1 61 ? -3.367 19.781 3.096 1 98.12 61 MET B CA 1
ATOM 1684 C C . MET B 1 61 ? -2.871 20.312 4.438 1 98.12 61 MET B C 1
ATOM 1686 O O . MET B 1 61 ? -2.629 21.516 4.59 1 98.12 61 MET B O 1
ATOM 1690 N N . LEU B 1 62 ? -2.711 19.438 5.391 1 97.56 62 LEU B N 1
ATOM 1691 C CA . LEU B 1 62 ? -2.229 19.812 6.715 1 97.56 62 LEU B CA 1
ATOM 1692 C C . LEU B 1 62 ? -0.837 20.422 6.629 1 97.56 62 LEU B C 1
ATOM 1694 O O . LEU B 1 62 ? -0.539 21.406 7.328 1 97.56 62 LEU B O 1
ATOM 1698 N N . MET B 1 63 ? -0.078 19.891 5.777 1 96.81 63 MET B N 1
ATOM 1699 C CA . MET B 1 63 ? 1.291 20.375 5.641 1 96.81 63 MET B CA 1
ATOM 1700 C C . MET B 1 63 ? 1.31 21.828 5.184 1 96.81 63 MET B C 1
ATOM 1702 O O . MET B 1 63 ? 2.279 22.562 5.43 1 96.81 63 MET B O 1
ATOM 1706 N N . MET B 1 64 ? 0.272 22.234 4.508 1 96.69 64 MET B N 1
ATOM 1707 C CA . MET B 1 64 ? 0.238 23.594 3.979 1 96.69 64 MET B CA 1
ATOM 1708 C C . MET B 1 64 ? 0.019 24.609 5.098 1 96.69 64 MET B C 1
ATOM 1710 O O . MET B 1 64 ? 0.385 25.781 4.961 1 96.69 64 MET B O 1
ATOM 1714 N N . ILE B 1 65 ? -0.521 24.219 6.176 1 95.44 65 ILE B N 1
ATOM 1715 C CA . ILE B 1 65 ? -0.875 25.188 7.199 1 95.44 65 ILE B CA 1
ATOM 1716 C C . ILE B 1 65 ? -0.012 24.969 8.438 1 95.44 65 ILE B C 1
ATOM 1718 O O . ILE B 1 65 ? 0.084 25.844 9.305 1 95.44 65 ILE B O 1
ATOM 1722 N N . LEU B 1 66 ? 0.617 23.859 8.539 1 95.19 66 LEU B N 1
ATOM 1723 C CA . LEU B 1 66 ? 1.433 23.531 9.711 1 95.19 66 LEU B CA 1
ATOM 1724 C C . LEU B 1 66 ? 2.781 24.25 9.633 1 95.19 66 LEU B C 1
ATOM 1726 O O . LEU B 1 66 ? 3.291 24.516 8.547 1 95.19 66 LEU B O 1
ATOM 1730 N N . PRO B 1 67 ? 3.375 24.562 10.891 1 93.5 67 PRO B N 1
ATOM 1731 C CA . PRO B 1 67 ? 4.75 25.078 10.891 1 93.5 67 PRO B CA 1
ATOM 1732 C C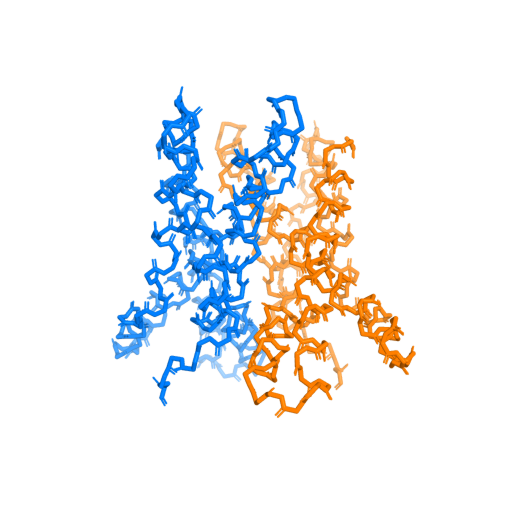 . PRO B 1 67 ? 5.738 24.094 10.273 1 93.5 67 PRO B C 1
ATOM 1734 O O . PRO B 1 67 ? 5.457 22.891 10.195 1 93.5 67 PRO B O 1
ATOM 1737 N N . ILE B 1 68 ? 6.824 24.609 9.969 1 90.88 68 ILE B N 1
ATOM 1738 C CA . ILE B 1 68 ? 7.816 23.891 9.164 1 90.88 68 ILE B CA 1
ATOM 1739 C C . ILE B 1 68 ? 8.188 22.578 9.844 1 90.88 68 ILE B C 1
ATOM 1741 O O . ILE B 1 68 ? 8.273 21.531 9.188 1 90.88 68 ILE B O 1
ATOM 1745 N N . ARG B 1 69 ? 8.367 22.672 11.086 1 95.12 69 ARG B N 1
ATOM 1746 C CA . ARG B 1 69 ? 8.781 21.469 11.812 1 95.12 69 ARG B CA 1
ATOM 1747 C C . ARG B 1 69 ? 7.688 20.406 11.773 1 95.12 69 ARG B C 1
ATOM 1749 O O . ARG B 1 69 ? 7.961 19.234 11.508 1 95.12 69 ARG B O 1
ATOM 1756 N N . ALA B 1 70 ? 6.488 20.766 12.102 1 95.75 70 ALA B N 1
ATOM 1757 C CA . ALA B 1 70 ? 5.352 19.859 12.102 1 95.75 70 ALA B CA 1
ATOM 1758 C C . ALA B 1 70 ? 5.055 19.344 10.688 1 95.75 70 ALA B C 1
ATOM 1760 O O . ALA B 1 70 ? 4.703 18.188 10.508 1 95.75 70 ALA B O 1
ATOM 1761 N N . ALA B 1 71 ? 5.164 20.203 9.719 1 95.56 71 ALA B N 1
ATOM 1762 C CA . ALA B 1 71 ? 4.984 19.812 8.328 1 95.56 71 ALA B CA 1
ATOM 1763 C C . ALA B 1 71 ? 6.023 18.766 7.918 1 95.56 71 ALA B C 1
ATOM 1765 O O . ALA B 1 71 ? 5.711 17.828 7.172 1 95.56 71 ALA B O 1
ATOM 1766 N N . GLY B 1 72 ? 7.242 18.984 8.445 1 95.19 72 GLY B N 1
ATOM 1767 C CA . GLY B 1 72 ? 8.297 18.016 8.195 1 95.19 72 GLY B CA 1
ATOM 1768 C C . GLY B 1 72 ? 7.977 16.641 8.742 1 95.19 72 GLY B C 1
ATOM 1769 O O . GLY B 1 72 ? 8.297 15.625 8.117 1 95.19 72 GLY B O 1
ATOM 1770 N N . ILE B 1 73 ? 7.328 16.594 9.852 1 95.56 73 ILE B N 1
ATOM 1771 C CA . ILE B 1 73 ? 6.926 15.344 10.469 1 95.56 73 ILE B CA 1
ATOM 1772 C C . ILE B 1 73 ? 5.883 14.648 9.602 1 95.56 73 ILE B C 1
ATOM 1774 O O . ILE B 1 73 ? 5.984 13.445 9.336 1 95.56 73 ILE B O 1
ATOM 1778 N N . VAL B 1 74 ? 4.938 15.367 9.094 1 96.94 74 VAL B N 1
ATOM 1779 C CA . VAL B 1 74 ? 3.893 14.805 8.25 1 96.94 74 VAL B CA 1
ATOM 1780 C C . VAL B 1 74 ? 4.504 14.297 6.941 1 96.94 74 VAL B C 1
ATOM 1782 O O . VAL B 1 74 ? 4.137 13.227 6.453 1 96.94 74 VAL B O 1
ATOM 1785 N N . LEU B 1 75 ? 5.414 15.031 6.438 1 95.69 75 LEU B N 1
ATOM 1786 C CA . LEU B 1 75 ? 6.066 14.633 5.195 1 95.69 75 LEU B CA 1
ATOM 1787 C C . LEU B 1 75 ? 6.848 13.336 5.379 1 95.69 75 LEU B C 1
ATOM 1789 O O . LEU B 1 75 ? 6.664 12.383 4.625 1 95.69 75 LEU B O 1
ATOM 1793 N N . THR B 1 76 ? 7.621 13.25 6.418 1 94.81 76 THR B N 1
ATOM 1794 C CA . THR B 1 76 ? 8.547 12.148 6.629 1 94.81 76 THR B CA 1
ATOM 1795 C C . THR B 1 76 ? 7.797 10.898 7.09 1 94.81 76 THR B C 1
ATOM 1797 O O . THR B 1 76 ? 8.133 9.781 6.688 1 94.81 76 THR B O 1
ATOM 1800 N N . HIS B 1 77 ? 6.77 11.109 7.82 1 95.38 77 HIS B N 1
ATOM 1801 C CA . HIS B 1 77 ? 6.148 9.961 8.461 1 95.38 77 HIS B CA 1
ATOM 1802 C C . HIS B 1 77 ? 4.855 9.562 7.762 1 95.38 77 HIS B C 1
ATOM 1804 O O . HIS B 1 77 ? 4.348 8.461 7.961 1 95.38 77 HIS B O 1
ATOM 1810 N N . ALA B 1 78 ? 4.328 10.391 7 1 96.69 78 ALA B N 1
ATOM 1811 C CA . ALA B 1 78 ? 3.062 10.008 6.379 1 96.69 78 ALA B CA 1
ATOM 1812 C C . ALA B 1 78 ? 3.146 10.094 4.859 1 96.69 78 ALA B C 1
ATOM 1814 O O . ALA B 1 78 ? 3.018 9.086 4.164 1 96.69 78 ALA B O 1
ATOM 1815 N N . ALA B 1 79 ? 3.459 11.258 4.355 1 97.25 79 ALA B N 1
ATOM 1816 C CA . ALA B 1 79 ? 3.42 11.469 2.91 1 97.25 79 ALA B CA 1
ATOM 1817 C C . ALA B 1 79 ? 4.402 10.547 2.191 1 97.25 79 ALA B C 1
ATOM 1819 O O . ALA B 1 79 ? 4.078 9.977 1.15 1 97.25 79 ALA B O 1
ATOM 1820 N N . ASP B 1 80 ? 5.562 10.406 2.764 1 96.31 80 ASP B N 1
ATOM 1821 C CA . ASP B 1 80 ? 6.574 9.547 2.15 1 96.31 80 ASP B CA 1
ATOM 1822 C C . ASP B 1 80 ? 6.102 8.094 2.088 1 96.31 80 ASP B C 1
ATOM 1824 O O . ASP B 1 80 ? 6.227 7.441 1.051 1 96.31 80 ASP B O 1
ATOM 1828 N N . ALA B 1 81 ? 5.586 7.629 3.176 1 97.06 81 ALA B N 1
ATOM 1829 C CA . ALA B 1 81 ? 5.109 6.25 3.232 1 97.06 81 ALA B CA 1
ATOM 1830 C C . ALA B 1 81 ? 3.971 6.023 2.24 1 97.06 81 ALA B C 1
ATOM 1832 O O . ALA B 1 81 ? 3.916 4.984 1.576 1 97.06 81 ALA B O 1
ATOM 1833 N N . ILE B 1 82 ? 3.086 6.93 2.113 1 98.31 82 ILE B N 1
ATOM 1834 C CA . ILE B 1 82 ? 1.946 6.805 1.211 1 98.31 82 ILE B CA 1
ATOM 1835 C C . ILE B 1 82 ? 2.426 6.852 -0.237 1 98.31 82 ILE B C 1
ATOM 1837 O O . ILE B 1 82 ? 1.919 6.121 -1.091 1 98.31 82 ILE B O 1
ATOM 1841 N N . PHE B 1 83 ? 3.363 7.734 -0.487 1 97.44 83 PHE B N 1
ATOM 1842 C CA . PHE B 1 83 ? 3.963 7.832 -1.812 1 97.44 83 PHE B CA 1
ATOM 1843 C C . PHE B 1 83 ? 4.547 6.492 -2.244 1 97.44 83 PHE B C 1
ATOM 1845 O O . PHE B 1 83 ? 4.242 5.996 -3.33 1 97.44 83 PHE B O 1
ATOM 1852 N N . TRP B 1 84 ? 5.305 5.859 -1.374 1 96.69 84 TRP B N 1
ATOM 1853 C CA . TRP B 1 84 ? 5.934 4.59 -1.72 1 96.69 84 TRP B CA 1
ATOM 1854 C C . TRP B 1 84 ? 4.895 3.475 -1.815 1 96.69 84 TRP B C 1
ATOM 1856 O O . TRP B 1 84 ? 5.023 2.57 -2.645 1 96.69 84 TRP B O 1
ATOM 1866 N N . ALA B 1 85 ? 3.895 3.51 -0.956 1 97.38 85 ALA B N 1
ATOM 1867 C CA . ALA B 1 85 ? 2.818 2.525 -1.044 1 97.38 85 ALA B CA 1
ATOM 1868 C C . ALA B 1 85 ? 2.09 2.627 -2.381 1 97.38 85 ALA B C 1
ATOM 1870 O O . ALA B 1 85 ? 1.738 1.61 -2.982 1 97.38 85 ALA B O 1
ATOM 1871 N N . THR B 1 86 ? 1.888 3.857 -2.799 1 97.75 86 THR B N 1
ATOM 1872 C CA . THR B 1 86 ? 1.208 4.094 -4.066 1 97.75 86 THR B CA 1
ATOM 1873 C C . THR B 1 86 ? 2.004 3.502 -5.227 1 97.75 86 THR B C 1
ATOM 1875 O O . THR B 1 86 ? 1.449 2.797 -6.07 1 97.75 86 THR B O 1
ATOM 1878 N N . ILE B 1 87 ? 3.252 3.713 -5.176 1 97.44 87 ILE B N 1
ATOM 1879 C CA . ILE B 1 87 ? 4.117 3.211 -6.234 1 97.44 87 ILE B CA 1
ATOM 1880 C C . ILE B 1 87 ? 4.164 1.686 -6.188 1 97.44 87 ILE B C 1
ATOM 1882 O O . ILE B 1 87 ? 4.043 1.021 -7.219 1 97.44 87 ILE B O 1
ATOM 1886 N N . MET B 1 88 ? 4.324 1.172 -5.008 1 97.56 88 MET B N 1
ATOM 1887 C CA . MET B 1 88 ? 4.426 -0.274 -4.832 1 97.56 88 MET B CA 1
ATOM 1888 C C . MET B 1 88 ? 3.156 -0.972 -5.309 1 97.56 88 MET B C 1
ATOM 1890 O O . MET B 1 88 ? 3.223 -1.961 -6.039 1 97.56 88 MET B O 1
ATOM 1894 N N . LEU B 1 89 ? 2.012 -0.451 -4.922 1 97.69 89 LEU B N 1
ATOM 1895 C CA . LEU B 1 89 ? 0.742 -1.071 -5.281 1 97.69 89 LEU B CA 1
ATOM 1896 C C . LEU B 1 89 ? 0.497 -0.975 -6.785 1 97.69 89 LEU B C 1
ATOM 1898 O O . LEU B 1 89 ? 0.075 -1.949 -7.41 1 97.69 89 LEU B O 1
ATOM 1902 N N . PHE B 1 90 ? 0.778 0.174 -7.363 1 98 90 PHE B N 1
ATOM 1903 C CA . PHE B 1 90 ? 0.581 0.342 -8.797 1 98 90 PHE B CA 1
ATOM 1904 C C . PHE B 1 90 ? 1.531 -0.555 -9.586 1 98 90 PHE B C 1
ATOM 1906 O O . PHE B 1 90 ? 1.137 -1.163 -10.586 1 98 90 PHE B O 1
ATOM 1913 N N . ALA B 1 91 ? 2.766 -0.612 -9.133 1 98.06 91 ALA B N 1
ATOM 1914 C CA . ALA B 1 91 ? 3.75 -1.469 -9.789 1 98.06 91 ALA B CA 1
ATOM 1915 C C . ALA B 1 91 ? 3.307 -2.928 -9.766 1 98.06 91 ALA B C 1
ATOM 1917 O O . ALA B 1 91 ? 3.514 -3.66 -10.742 1 98.06 91 ALA B O 1
ATOM 1918 N N . THR B 1 92 ? 2.76 -3.393 -8.641 1 97.75 92 THR B N 1
ATOM 1919 C CA . THR B 1 92 ? 2.297 -4.77 -8.523 1 97.75 92 THR B CA 1
ATOM 1920 C C . THR B 1 92 ? 1.16 -5.047 -9.508 1 97.75 92 THR B C 1
ATOM 1922 O O . THR B 1 92 ? 1.1 -6.117 -10.109 1 97.75 92 THR B O 1
ATOM 1925 N N . ILE B 1 93 ? 0.282 -4.078 -9.648 1 97.38 93 ILE B N 1
ATOM 1926 C CA . ILE B 1 93 ? -0.816 -4.215 -10.602 1 97.38 93 ILE B CA 1
ATOM 1927 C C . ILE B 1 93 ? -0.258 -4.363 -12.016 1 97.38 93 ILE B C 1
ATOM 1929 O O . ILE B 1 93 ? -0.635 -5.281 -12.75 1 97.38 93 ILE B O 1
ATOM 1933 N N . VAL B 1 94 ? 0.639 -3.469 -12.367 1 97.19 94 VAL B N 1
ATOM 1934 C CA . VAL B 1 94 ? 1.223 -3.486 -13.703 1 97.19 94 VAL B CA 1
ATOM 1935 C C . VAL B 1 94 ? 1.938 -4.812 -13.938 1 97.19 94 VAL B C 1
ATOM 1937 O O . VAL B 1 94 ? 1.771 -5.438 -14.992 1 97.19 94 VAL B O 1
ATOM 1940 N N . GLY B 1 95 ? 2.732 -5.262 -12.969 1 98.19 95 GLY B N 1
ATOM 1941 C CA . GLY B 1 95 ? 3.426 -6.535 -13.086 1 98.19 95 GLY B CA 1
ATOM 1942 C C . GLY B 1 95 ? 2.488 -7.707 -13.305 1 98.19 95 GLY B C 1
ATOM 1943 O O . GLY B 1 95 ? 2.748 -8.57 -14.148 1 98.19 95 GLY B O 1
ATOM 1944 N N . SER B 1 96 ? 1.437 -7.773 -12.547 1 97.44 96 SER B N 1
ATOM 1945 C CA . SER B 1 96 ? 0.461 -8.852 -12.68 1 97.44 96 SER B CA 1
ATOM 1946 C C . SER B 1 96 ? -0.196 -8.828 -14.062 1 97.44 96 SER B C 1
ATOM 1948 O O . SER B 1 96 ? -0.4 -9.883 -14.672 1 97.44 96 SER B O 1
ATOM 1950 N N . LEU B 1 97 ? -0.487 -7.637 -14.586 1 97.12 97 LEU B N 1
ATOM 1951 C CA . LEU B 1 97 ? -1.141 -7.504 -15.883 1 97.12 97 LEU B CA 1
ATOM 1952 C C . LEU B 1 97 ? -0.189 -7.883 -17.016 1 97.12 97 LEU B C 1
ATOM 1954 O O . LEU B 1 97 ? -0.599 -8.516 -18 1 97.12 97 LEU B O 1
ATOM 1958 N N . VAL B 1 98 ? 1.036 -7.488 -16.859 1 97.19 98 VAL B N 1
ATOM 1959 C CA . VAL B 1 98 ? 2.039 -7.832 -17.859 1 97.19 98 VAL B CA 1
ATOM 1960 C C . VAL B 1 98 ? 2.188 -9.344 -17.953 1 97.19 98 VAL B C 1
ATOM 1962 O O . VAL B 1 98 ? 2.273 -9.906 -19.047 1 97.19 98 VAL B O 1
ATOM 1965 N N . ALA B 1 99 ? 2.258 -9.953 -16.781 1 97.75 99 ALA B N 1
ATOM 1966 C CA . ALA B 1 99 ? 2.367 -11.414 -16.781 1 97.75 99 ALA B CA 1
ATOM 1967 C C . ALA B 1 99 ? 1.156 -12.062 -17.438 1 97.75 99 ALA B C 1
ATOM 1969 O O . ALA B 1 99 ? 1.302 -12.992 -18.234 1 97.75 99 ALA B O 1
ATOM 1970 N N . ARG B 1 100 ? 0.012 -11.57 -17.141 1 96.44 100 ARG B N 1
ATOM 1971 C CA . ARG B 1 100 ? -1.201 -12.102 -17.75 1 96.44 100 ARG B CA 1
ATOM 1972 C C . ARG B 1 100 ? -1.191 -11.906 -19.266 1 96.44 100 ARG B C 1
ATOM 1974 O O . ARG B 1 100 ? -1.618 -12.789 -20.016 1 96.44 100 ARG B O 1
ATOM 1981 N N . TRP B 1 101 ? -0.812 -10.766 -19.641 1 96 101 TRP B N 1
ATOM 1982 C CA . TRP B 1 101 ? -0.683 -10.484 -21.062 1 96 101 TRP B CA 1
ATOM 1983 C C . TRP B 1 101 ? 0.26 -11.477 -21.734 1 96 101 TRP B C 1
ATOM 1985 O O . TRP B 1 101 ? -0.049 -12.016 -22.797 1 96 101 TRP B O 1
ATOM 1995 N N . ALA B 1 102 ? 1.365 -11.773 -21.188 1 96.12 102 ALA B N 1
ATOM 1996 C CA . ALA B 1 102 ? 2.354 -12.703 -21.719 1 96.12 102 ALA B CA 1
ATOM 1997 C C . ALA B 1 102 ? 1.787 -14.117 -21.797 1 96.12 102 ALA B C 1
ATOM 1999 O O . ALA B 1 102 ? 2.217 -14.922 -22.625 1 96.12 102 ALA B O 1
ATOM 2000 N N . PHE B 1 103 ? 0.857 -14.414 -20.953 1 96.19 103 PHE B N 1
ATOM 2001 C CA . PHE B 1 103 ? 0.266 -15.75 -20.922 1 96.19 103 PHE B CA 1
ATOM 2002 C C . PHE B 1 103 ? -0.974 -15.812 -21.797 1 96.19 103 PHE B C 1
ATOM 2004 O O . PHE B 1 103 ? -1.79 -16.719 -21.672 1 96.19 103 PHE B O 1
ATOM 2011 N N . GLY B 1 104 ? -1.246 -14.75 -22.641 1 92.81 104 GLY B N 1
ATOM 2012 C CA . GLY B 1 104 ? -2.24 -14.867 -23.703 1 92.81 104 GLY B CA 1
ATOM 2013 C C . GLY 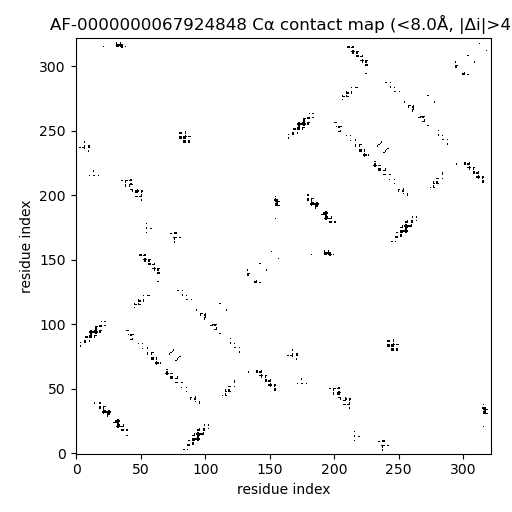B 1 104 ? -3.482 -14.031 -23.453 1 92.81 104 GLY B C 1
ATOM 2014 O O . GLY B 1 104 ? -4.414 -14.039 -24.25 1 92.81 104 GLY B O 1
ATOM 2015 N N . GLN B 1 105 ? -3.539 -13.43 -22.266 1 93.12 105 GLN B N 1
ATOM 2016 C CA . GLN B 1 105 ? -4.691 -12.578 -21.969 1 93.12 105 GLN B CA 1
ATOM 2017 C C . GLN B 1 105 ? -4.426 -11.141 -22.391 1 93.12 105 GLN B C 1
ATOM 2019 O O . GLN B 1 105 ? -4.238 -10.266 -21.531 1 93.12 105 GLN B O 1
ATOM 2024 N N . HIS B 1 106 ? -4.535 -10.836 -23.594 1 90.94 106 HIS B N 1
ATOM 2025 C CA . HIS B 1 106 ? -4.078 -9.562 -24.141 1 90.94 106 HIS B CA 1
ATOM 2026 C C . HIS B 1 106 ? -5.031 -8.43 -23.781 1 90.94 106 HIS B C 1
ATOM 2028 O O . HIS B 1 106 ? -4.617 -7.273 -23.703 1 90.94 106 HIS B O 1
ATOM 2034 N N . GLU B 1 107 ? -6.223 -8.695 -23.484 1 93.19 107 GLU B N 1
ATOM 2035 C CA . GLU B 1 107 ? -7.23 -7.672 -23.219 1 93.19 107 GLU B CA 1
ATOM 2036 C C . GLU B 1 107 ? -7.074 -7.102 -21.812 1 93.19 107 GLU B C 1
ATOM 2038 O O . GLU B 1 107 ? -7.613 -6.039 -21.5 1 93.19 107 GLU B O 1
ATOM 2043 N N . VAL B 1 108 ? -6.258 -7.766 -21.031 1 92.06 108 VAL B N 1
ATOM 2044 C CA . VAL B 1 108 ? -6.168 -7.387 -19.625 1 92.06 108 VAL B CA 1
ATOM 2045 C C . VAL B 1 108 ? -5.43 -6.055 -19.484 1 92.06 108 VAL B C 1
ATOM 2047 O O . VAL B 1 108 ? -5.605 -5.336 -18.5 1 92.06 108 VAL B O 1
ATOM 2050 N N . LEU B 1 109 ? -4.602 -5.68 -20.469 1 92.19 109 LEU B N 1
ATOM 2051 C CA . LEU B 1 109 ? -3.818 -4.453 -20.406 1 92.19 109 LEU B CA 1
ATOM 2052 C C . LEU B 1 109 ? -4.719 -3.225 -20.484 1 92.19 109 LEU B C 1
ATOM 2054 O O . LEU B 1 109 ? -4.324 -2.131 -20.078 1 92.19 109 LEU B O 1
ATOM 2058 N N . TRP B 1 110 ? -5.906 -3.393 -20.969 1 92 110 TRP B N 1
ATOM 2059 C CA . TRP B 1 110 ? -6.855 -2.283 -21.031 1 92 110 TRP B CA 1
ATOM 2060 C C . TRP B 1 110 ? -7.246 -1.817 -19.641 1 92 110 TRP B C 1
ATOM 2062 O O . TRP B 1 110 ? -7.695 -0.682 -19.453 1 92 110 TRP B O 1
ATOM 2072 N N . ALA B 1 111 ? -7.055 -2.682 -18.672 1 91.56 111 ALA B N 1
ATOM 2073 C CA . ALA B 1 111 ? -7.355 -2.324 -17.297 1 91.56 111 ALA B CA 1
ATOM 2074 C C . ALA B 1 111 ? -6.512 -1.139 -16.844 1 91.56 111 ALA B C 1
ATOM 2076 O O . ALA B 1 111 ? -6.926 -0.371 -15.969 1 91.56 111 ALA B O 1
ATOM 2077 N N . LEU B 1 112 ? -5.375 -0.883 -17.516 1 93 112 LEU B N 1
ATOM 2078 C CA . LEU B 1 112 ? -4.457 0.186 -17.125 1 93 112 LEU B CA 1
ATOM 2079 C C . LEU B 1 112 ? -5.004 1.547 -17.547 1 93 112 LEU B C 1
ATOM 2081 O O . LEU B 1 112 ? -4.527 2.582 -17.078 1 93 112 LEU B O 1
ATOM 2085 N N . PHE B 1 113 ? -6 1.605 -18.391 1 92.38 113 PHE B N 1
ATOM 2086 C CA . PHE B 1 113 ? -6.57 2.861 -18.859 1 92.38 113 PHE B CA 1
ATOM 2087 C C . PHE B 1 113 ? -7.738 3.291 -17.984 1 92.38 113 PHE B C 1
ATOM 2089 O O . PHE B 1 113 ? -8.484 4.207 -18.344 1 92.38 113 PHE B O 1
ATOM 2096 N N . ASN B 1 114 ? -7.816 2.725 -16.875 1 93 114 ASN B N 1
ATOM 2097 C CA . ASN B 1 114 ? -8.773 3.191 -15.867 1 93 114 ASN B CA 1
ATOM 2098 C C . ASN B 1 114 ? -8.391 4.566 -15.328 1 93 114 ASN B C 1
ATOM 2100 O O . ASN B 1 114 ? -7.27 4.762 -14.852 1 93 114 ASN B O 1
ATOM 2104 N N . TRP B 1 115 ? -9.25 5.527 -15.406 1 90.44 115 TRP B N 1
ATOM 2105 C CA . TRP B 1 115 ? -8.984 6.918 -15.055 1 90.44 115 TRP B CA 1
ATOM 2106 C C . TRP B 1 115 ? -8.586 7.039 -13.586 1 90.44 115 TRP B C 1
ATOM 2108 O O . TRP B 1 115 ? -7.891 7.98 -13.195 1 90.44 115 TRP B O 1
ATOM 2118 N N . ARG B 1 116 ? -8.977 6.145 -12.82 1 91.75 116 ARG B N 1
ATOM 2119 C CA . ARG B 1 116 ? -8.672 6.191 -11.391 1 91.75 116 ARG B CA 1
ATOM 2120 C C . ARG B 1 116 ? -7.168 6.059 -11.148 1 91.75 116 ARG B C 1
ATOM 2122 O O . ARG B 1 116 ? -6.672 6.445 -10.086 1 91.75 116 ARG B O 1
ATOM 2129 N N . PHE B 1 117 ? -6.398 5.539 -12.133 1 94.56 117 PHE B N 1
ATOM 2130 C CA . PHE B 1 117 ? -4.949 5.441 -12.008 1 94.56 117 PHE B CA 1
ATOM 2131 C C . PHE B 1 117 ? -4.301 6.812 -12.172 1 94.56 117 PHE B C 1
ATOM 2133 O O . PHE B 1 117 ? -3.127 6.992 -11.844 1 94.56 117 PHE B O 1
ATOM 2140 N N . LEU B 1 118 ? -5.133 7.793 -12.594 1 94.12 118 LEU B N 1
ATOM 2141 C CA . LEU B 1 118 ? -4.637 9.164 -12.641 1 94.12 118 LEU B CA 1
ATOM 2142 C C . LEU B 1 118 ? -4.238 9.641 -11.25 1 94.12 118 LEU B C 1
ATOM 2144 O O . LEU B 1 118 ? -3.307 10.438 -11.102 1 94.12 118 LEU B O 1
ATOM 2148 N N . PHE B 1 119 ? -4.836 9.094 -10.266 1 95.12 119 PHE B N 1
ATOM 2149 C CA . PHE B 1 119 ? -4.547 9.523 -8.906 1 95.12 119 PHE B CA 1
ATOM 2150 C C . PHE B 1 119 ? -3.158 9.07 -8.477 1 95.12 119 PHE B C 1
ATOM 2152 O O . PHE B 1 119 ? -2.529 9.703 -7.625 1 95.12 119 PHE B O 1
ATOM 2159 N N . VAL B 1 120 ? -2.658 7.996 -9.117 1 96.5 120 VAL B N 1
ATOM 2160 C CA . VAL B 1 120 ? -1.27 7.613 -8.891 1 96.5 120 VAL B CA 1
ATOM 2161 C C . VAL B 1 120 ? -0.337 8.719 -9.367 1 96.5 120 VAL B C 1
ATOM 2163 O O . VAL B 1 120 ? 0.547 9.164 -8.633 1 96.5 120 VAL B O 1
ATOM 2166 N N . ALA B 1 121 ? -0.595 9.219 -10.523 1 96.06 121 ALA B N 1
ATOM 2167 C CA . ALA B 1 121 ? 0.231 10.266 -11.117 1 96.06 121 ALA B CA 1
ATOM 2168 C C . ALA B 1 121 ? 0.125 11.562 -10.32 1 96.06 121 ALA B C 1
ATOM 2170 O O . ALA B 1 121 ? 1.124 12.258 -10.117 1 96.06 121 ALA B O 1
ATOM 2171 N N . VAL B 1 122 ? -1.052 11.859 -9.867 1 97.12 122 VAL B N 1
ATOM 2172 C CA . VAL B 1 122 ? -1.282 13.094 -9.133 1 97.12 122 VAL B CA 1
ATOM 2173 C C . VAL B 1 122 ? -0.557 13.047 -7.789 1 97.12 122 VAL B C 1
ATOM 2175 O O . VAL B 1 122 ? 0.047 14.031 -7.363 1 97.12 122 VAL B O 1
ATOM 2178 N N . ILE B 1 123 ? -0.626 11.922 -7.125 1 97.62 123 ILE B N 1
ATOM 2179 C CA . ILE B 1 123 ? 0.083 11.758 -5.863 1 97.62 123 ILE B CA 1
ATOM 2180 C C . ILE B 1 123 ? 1.583 11.938 -6.086 1 97.62 123 ILE B C 1
ATOM 2182 O O . ILE B 1 123 ? 2.246 12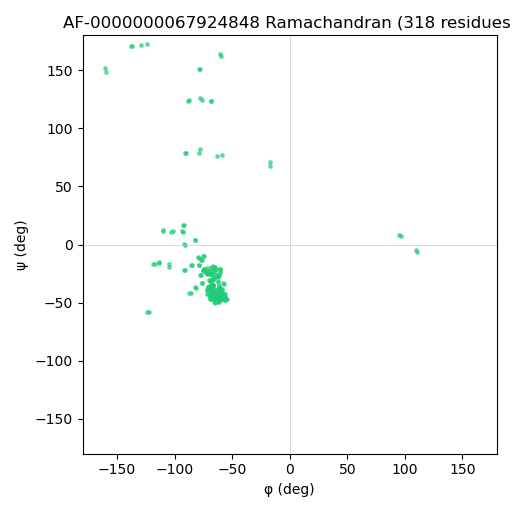.664 -5.344 1 97.62 123 ILE B O 1
ATOM 2186 N N . VAL B 1 124 ? 2.125 11.305 -7.141 1 96.31 124 VAL B N 1
ATOM 2187 C CA . VAL B 1 124 ? 3.553 11.359 -7.438 1 96.31 124 VAL B CA 1
ATOM 2188 C C . VAL B 1 124 ? 3.961 12.797 -7.75 1 96.31 124 VAL B C 1
ATOM 2190 O O . VAL B 1 124 ? 4.941 13.305 -7.199 1 96.31 124 VAL B O 1
ATOM 2193 N N . ALA B 1 125 ? 3.197 13.445 -8.555 1 95.94 125 ALA B N 1
ATOM 2194 C CA . ALA B 1 125 ? 3.492 14.828 -8.922 1 95.94 125 ALA B CA 1
ATOM 2195 C C . ALA B 1 125 ? 3.445 15.75 -7.703 1 95.94 125 ALA B C 1
ATOM 2197 O O . ALA B 1 125 ? 4.336 16.578 -7.508 1 95.94 125 ALA B O 1
ATOM 2198 N N . ALA B 1 126 ? 2.447 15.578 -6.871 1 96.75 126 ALA B N 1
ATOM 2199 C CA . ALA B 1 126 ? 2.311 16.406 -5.672 1 96.75 126 ALA B CA 1
ATOM 2200 C C . ALA B 1 126 ? 3.469 16.156 -4.707 1 96.75 126 ALA B C 1
ATOM 2202 O O . ALA B 1 126 ? 4.004 17.109 -4.125 1 96.75 126 ALA B O 1
ATOM 2203 N N . HIS B 1 127 ? 3.807 14.922 -4.609 1 95.75 127 HIS B N 1
ATOM 2204 C CA . HIS B 1 127 ? 4.871 14.57 -3.678 1 95.75 127 HIS B CA 1
ATOM 2205 C C . HIS B 1 127 ? 6.207 15.164 -4.121 1 95.75 127 HIS B C 1
ATOM 2207 O O . HIS B 1 127 ? 6.957 15.688 -3.297 1 95.75 127 HIS B O 1
ATOM 2213 N N . LEU B 1 128 ? 6.492 15.148 -5.395 1 93.56 128 LEU B N 1
ATOM 2214 C CA .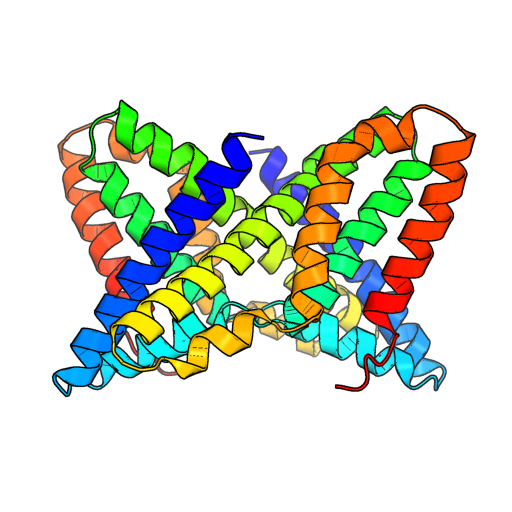 LEU B 1 128 ? 7.762 15.625 -5.934 1 93.56 128 LEU B CA 1
ATOM 2215 C C . LEU B 1 128 ? 7.82 17.156 -5.914 1 93.56 128 LEU B C 1
ATOM 2217 O O . LEU B 1 128 ? 8.906 17.734 -5.902 1 93.56 128 LEU B O 1
ATOM 2221 N N . THR B 1 129 ? 6.684 17.828 -5.855 1 94.44 129 THR B N 1
ATOM 2222 C CA . THR B 1 129 ? 6.676 19.281 -5.922 1 94.44 129 THR B CA 1
ATOM 2223 C C . THR B 1 129 ? 6.281 19.875 -4.574 1 94.44 129 THR B C 1
ATOM 2225 O O . THR B 1 129 ? 5.977 21.062 -4.48 1 94.44 129 THR B O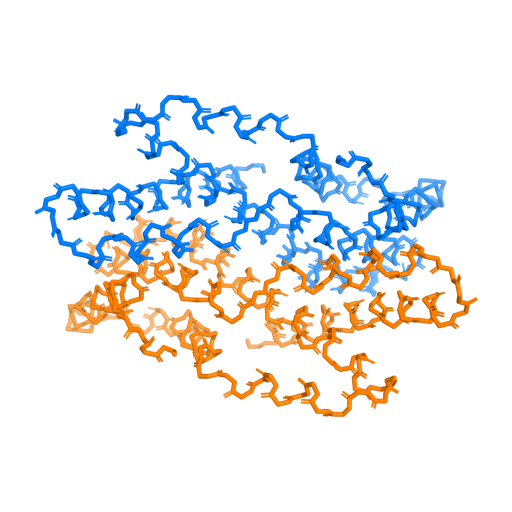 1
ATOM 2228 N N . MET B 1 130 ? 6.273 19.078 -3.58 1 93.5 130 MET B N 1
ATOM 2229 C CA . MET B 1 130 ? 5.773 19.5 -2.273 1 93.5 130 MET B CA 1
ATOM 2230 C C . MET B 1 130 ? 6.566 20.703 -1.749 1 93.5 130 MET B C 1
ATOM 2232 O O . MET B 1 130 ? 5.988 21.641 -1.209 1 93.5 130 MET B O 1
ATOM 2236 N N . ASN B 1 131 ? 7.832 20.672 -1.981 1 90.38 131 ASN B N 1
ATOM 2237 C CA . ASN B 1 131 ? 8.672 21.766 -1.498 1 90.38 131 ASN B CA 1
ATOM 2238 C C . ASN B 1 131 ? 8.367 23.062 -2.225 1 90.38 131 ASN B C 1
ATOM 2240 O O . ASN B 1 131 ? 8.367 24.141 -1.612 1 90.38 131 ASN B O 1
ATOM 2244 N N . GLU B 1 132 ? 8.133 22.875 -3.48 1 92.19 132 GLU B N 1
ATOM 2245 C CA . GLU B 1 132 ? 7.793 24.062 -4.27 1 92.19 132 GLU B CA 1
ATOM 2246 C C . GLU B 1 132 ? 6.43 24.625 -3.867 1 92.19 132 GLU B C 1
ATOM 2248 O O . GLU B 1 132 ? 6.23 25.828 -3.857 1 92.19 132 GLU B O 1
ATOM 2253 N N . LEU B 1 133 ? 5.527 23.781 -3.492 1 92.75 133 LEU B N 1
ATOM 2254 C CA . LEU B 1 133 ? 4.176 24.203 -3.135 1 92.75 133 LEU B CA 1
ATOM 2255 C C . LEU B 1 133 ? 4.172 24.938 -1.805 1 92.75 133 LEU B C 1
ATOM 2257 O O . LEU B 1 133 ? 3.279 25.75 -1.546 1 92.75 133 LEU B O 1
ATOM 2261 N N . ARG B 1 134 ? 5.184 24.719 -1.06 1 91.12 134 ARG B N 1
ATOM 2262 C CA . ARG B 1 134 ? 5.238 25.328 0.262 1 91.12 134 ARG B CA 1
ATOM 2263 C C . ARG B 1 134 ? 6.191 26.531 0.269 1 91.12 134 ARG B C 1
ATOM 2265 O O . ARG B 1 134 ? 6.527 27.047 1.332 1 91.12 134 ARG B O 1
ATOM 2272 N N . ARG B 1 135 ? 6.613 26.969 -0.812 1 89 135 ARG B N 1
ATOM 2273 C CA . ARG B 1 135 ? 7.648 27.984 -0.935 1 89 135 ARG B CA 1
ATOM 2274 C C . ARG B 1 135 ? 7.129 29.359 -0.505 1 89 135 ARG B C 1
ATOM 2276 O O . ARG B 1 135 ? 7.875 30.156 0.057 1 89 135 ARG B O 1
ATOM 2283 N N . ASN B 1 136 ? 5.906 29.719 -0.792 1 91.69 136 ASN B N 1
ATOM 2284 C CA . ASN B 1 136 ? 5.371 31.016 -0.406 1 91.69 136 ASN B CA 1
ATOM 2285 C C . ASN B 1 136 ? 3.945 30.906 0.121 1 91.69 136 ASN B C 1
ATOM 2287 O O . ASN B 1 136 ? 3.312 29.844 -0.007 1 91.69 136 ASN B O 1
ATOM 2291 N N . VAL B 1 137 ? 3.543 31.953 0.614 1 91.81 137 VAL B N 1
ATOM 2292 C CA . VAL B 1 137 ? 2.275 31.984 1.34 1 91.81 137 VAL B CA 1
ATOM 2293 C C . VAL B 1 137 ? 1.115 31.828 0.36 1 91.81 137 VAL B C 1
ATOM 2295 O O . VAL B 1 137 ? 0.113 31.188 0.673 1 91.81 137 VAL B O 1
ATOM 2298 N N . LEU B 1 138 ? 1.234 32.406 -0.768 1 94.25 138 LEU B N 1
ATOM 2299 C CA . LEU B 1 138 ? 0.172 32.312 -1.765 1 94.25 138 LEU B CA 1
ATOM 2300 C C . LEU B 1 138 ? -0.027 30.875 -2.227 1 94.25 138 LEU B C 1
ATOM 2302 O O . LEU B 1 138 ? -1.158 30.391 -2.283 1 94.25 138 LEU B O 1
ATOM 2306 N N . LEU B 1 139 ? 1.001 30.219 -2.541 1 94.81 139 LEU B N 1
ATOM 2307 C CA . LEU B 1 139 ? 0.921 28.828 -2.965 1 94.81 139 LEU B CA 1
ATOM 2308 C C . LEU B 1 139 ? 0.411 27.938 -1.833 1 94.81 139 LEU B C 1
ATOM 2310 O O . LEU B 1 139 ? -0.406 27.047 -2.061 1 94.81 139 LEU B O 1
ATOM 2314 N N . ARG B 1 140 ? 0.89 28.141 -0.73 1 96.12 140 ARG B N 1
ATOM 2315 C CA . ARG B 1 140 ? 0.443 27.344 0.416 1 96.12 140 ARG B CA 1
ATOM 2316 C C . ARG B 1 140 ? -1.065 27.469 0.608 1 96.12 140 ARG B C 1
ATOM 2318 O O . ARG B 1 140 ? -1.747 26.469 0.857 1 96.12 140 ARG B O 1
ATOM 2325 N N . SER B 1 141 ? -1.526 28.766 0.534 1 96.62 141 SER B N 1
ATOM 2326 C CA . SER B 1 141 ? -2.959 28.984 0.701 1 96.62 141 SER B CA 1
ATOM 2327 C C . SER B 1 141 ? -3.754 28.344 -0.433 1 96.62 141 SER B C 1
ATOM 2329 O O . SER B 1 141 ? -4.781 27.719 -0.194 1 96.62 141 SER B O 1
ATOM 2331 N N . LEU B 1 142 ? -3.307 28.5 -1.577 1 97.06 142 LEU B N 1
ATOM 2332 C CA . LEU B 1 142 ? -3.971 27.922 -2.738 1 97.06 142 LEU B CA 1
ATOM 2333 C C . LEU B 1 142 ? -4.02 26.391 -2.631 1 97.06 142 LEU B C 1
ATOM 2335 O O . LEU B 1 142 ? -5.074 25.797 -2.824 1 97.06 142 LEU B O 1
ATOM 2339 N N . PHE B 1 143 ? -2.973 25.844 -2.256 1 97.5 143 PHE B N 1
ATOM 2340 C CA . PHE B 1 143 ? -2.91 24.391 -2.291 1 97.5 143 PHE B CA 1
ATOM 2341 C C . PHE B 1 143 ? -3.496 23.797 -1.019 1 97.5 143 PHE B C 1
ATOM 2343 O O . PHE B 1 143 ? -3.824 22.609 -0.979 1 97.5 143 PHE B O 1
ATOM 2350 N N . PHE B 1 144 ? -3.615 24.609 0.002 1 97.94 144 PHE B N 1
ATOM 2351 C CA . PHE B 1 144 ? -4.457 24.172 1.108 1 97.94 144 PHE B CA 1
ATOM 2352 C C . PHE B 1 144 ? -5.879 23.906 0.632 1 97.94 144 PHE B C 1
ATOM 2354 O O . PHE B 1 144 ? -6.453 22.844 0.924 1 97.94 144 PHE B O 1
ATOM 2361 N N . VAL B 1 145 ? -6.363 24.828 -0.17 1 98 145 VAL B N 1
ATOM 2362 C CA . VAL B 1 145 ? -7.734 24.734 -0.659 1 98 145 VAL B CA 1
ATOM 2363 C C . VAL B 1 145 ? -7.836 23.609 -1.689 1 98 145 VAL B C 1
ATOM 2365 O O . VAL B 1 145 ? -8.758 22.781 -1.634 1 98 145 VAL B O 1
ATOM 2368 N N . VAL B 1 146 ? -6.906 23.484 -2.574 1 98.06 146 VAL B N 1
ATOM 2369 C CA . VAL B 1 146 ? -6.922 22.484 -3.635 1 98.06 146 VAL B CA 1
ATOM 2370 C C . VAL B 1 146 ? -6.828 21.094 -3.027 1 98.06 146 VAL B C 1
ATOM 2372 O O . VAL B 1 146 ? -7.621 20.203 -3.357 1 98.06 146 VAL B O 1
ATOM 2375 N N . PHE B 1 147 ? -5.891 20.875 -2.104 1 98.5 147 PHE B N 1
ATOM 2376 C CA . PHE B 1 147 ? -5.715 19.562 -1.492 1 98.5 147 PHE B CA 1
ATOM 2377 C C . PHE B 1 147 ? -6.926 19.203 -0.641 1 98.5 147 PHE B C 1
ATOM 2379 O O . PHE B 1 147 ? -7.312 18.031 -0.577 1 98.5 147 PHE B O 1
ATOM 2386 N N . GLY B 1 148 ? -7.508 20.203 -0.023 1 98 148 GLY B N 1
ATOM 2387 C CA . GLY B 1 148 ? -8.75 19.953 0.692 1 98 148 GLY B CA 1
ATOM 2388 C C . GLY B 1 148 ? -9.883 19.531 -0.216 1 98 148 GLY B C 1
ATOM 2389 O O . GLY B 1 148 ? -10.594 18.562 0.076 1 98 148 GLY B O 1
ATOM 2390 N N . ALA B 1 149 ? -10 20.188 -1.31 1 97.75 149 ALA B N 1
ATOM 2391 C CA . ALA B 1 149 ? -11.055 19.875 -2.273 1 97.75 149 ALA B CA 1
ATOM 2392 C C . ALA B 1 149 ? -10.852 18.484 -2.869 1 97.75 149 ALA B C 1
ATOM 2394 O O . ALA B 1 149 ? -11.812 17.719 -3.016 1 97.75 149 ALA B O 1
ATOM 2395 N N . VAL B 1 150 ? -9.648 18.188 -3.174 1 97.19 150 VAL B N 1
ATOM 2396 C CA . VAL B 1 150 ? -9.352 16.891 -3.758 1 97.19 150 VAL B CA 1
ATOM 2397 C C . VAL B 1 150 ? -9.625 15.789 -2.734 1 97.19 150 VAL B C 1
ATOM 2399 O O . VAL B 1 150 ? -10.141 14.727 -3.082 1 97.19 150 VAL B O 1
ATOM 2402 N N . THR B 1 151 ? -9.234 16.031 -1.479 1 97.81 151 THR B N 1
ATOM 2403 C CA . THR B 1 151 ? -9.516 15.078 -0.418 1 97.81 151 THR B CA 1
ATOM 2404 C C . THR B 1 151 ? -11.008 14.773 -0.35 1 97.81 151 THR B C 1
ATOM 2406 O O . THR B 1 151 ? -11.406 13.602 -0.361 1 97.81 151 THR B O 1
ATOM 2409 N N . LEU B 1 152 ? -11.797 15.805 -0.377 1 96.69 152 LEU B N 1
ATOM 2410 C CA . LEU B 1 152 ? -13.242 15.641 -0.264 1 96.69 152 LEU B CA 1
ATOM 2411 C C . LEU B 1 152 ? -13.812 14.992 -1.521 1 96.69 152 LEU B C 1
ATOM 2413 O O . LEU B 1 152 ? -14.727 14.172 -1.438 1 96.69 152 LEU B O 1
ATOM 2417 N N . ALA B 1 153 ? -13.258 15.352 -2.631 1 95.62 153 ALA B N 1
ATOM 2418 C CA . ALA B 1 153 ? -13.711 14.742 -3.877 1 95.62 153 ALA B CA 1
ATOM 2419 C C . ALA B 1 153 ? -13.398 13.25 -3.896 1 95.62 153 ALA B C 1
ATOM 2421 O O . ALA B 1 153 ? -14.234 12.438 -4.312 1 95.62 153 ALA B O 1
ATOM 2422 N N . CYS B 1 154 ? -12.242 12.914 -3.426 1 95.69 154 CYS B N 1
ATOM 2423 C CA . CYS B 1 154 ? -11.836 11.516 -3.4 1 95.69 154 CYS B CA 1
ATOM 2424 C C . CYS B 1 154 ? -12.703 10.719 -2.436 1 95.69 154 CYS B C 1
ATOM 2426 O O . CYS B 1 154 ? -12.961 9.531 -2.664 1 95.69 154 CYS B O 1
ATOM 2428 N N . LEU B 1 155 ? -13.164 11.344 -1.437 1 94.81 155 LEU B N 1
ATOM 2429 C CA . LEU B 1 155 ? -13.969 10.641 -0.443 1 94.81 155 LEU B CA 1
ATOM 2430 C C . LEU B 1 155 ? -15.43 10.594 -0.861 1 94.81 155 LEU B C 1
ATOM 2432 O O . LEU B 1 155 ? -16.078 9.547 -0.762 1 94.81 155 LEU B O 1
ATOM 2436 N N . PHE B 1 156 ? -15.914 11.688 -1.368 1 93.75 156 PHE B N 1
ATOM 2437 C CA . PHE B 1 156 ? -17.375 11.82 -1.373 1 93.75 156 PHE B CA 1
ATOM 2438 C C . PHE B 1 156 ? -17.906 11.906 -2.799 1 93.75 156 PHE B C 1
ATOM 2440 O O . PHE B 1 156 ? -19.094 11.719 -3.033 1 93.75 156 PHE B O 1
ATOM 2447 N N . TRP B 1 157 ? -16.953 12.211 -3.705 1 88.12 157 TRP B N 1
ATOM 2448 C CA . TRP B 1 157 ? -17.453 12.359 -5.066 1 88.12 157 TRP B CA 1
ATOM 2449 C C . TRP B 1 157 ? -17.734 10.992 -5.691 1 88.12 157 TRP B C 1
ATOM 2451 O O . TRP B 1 157 ? -16.891 10.094 -5.629 1 88.12 157 TRP B O 1
ATOM 2461 N N . SER B 1 158 ? -19.031 10.828 -6.172 1 79.31 158 SER B N 1
ATOM 2462 C CA . SER B 1 158 ? -19.422 9.594 -6.844 1 79.31 158 SER B CA 1
ATOM 2463 C C . SER B 1 158 ? -18.922 9.555 -8.281 1 79.31 158 SER B C 1
ATOM 2465 O O . SER B 1 158 ? -19.469 10.227 -9.156 1 79.31 158 SER B O 1
ATOM 2467 N N . PHE B 1 159 ? -17.656 9.172 -8.414 1 71.19 159 PHE B N 1
ATOM 2468 C CA . PHE B 1 159 ? -17.141 9.094 -9.773 1 71.19 159 PHE B CA 1
ATOM 2469 C C . PHE B 1 159 ? -17.891 8.047 -10.586 1 71.19 159 PHE B C 1
ATOM 2471 O O . PHE B 1 159 ? -18.203 6.973 -10.078 1 71.19 159 PHE B O 1
ATOM 2478 N N . SER B 1 160 ? -19.172 8.383 -11.039 1 57.03 160 SER B N 1
ATOM 2479 C CA . SER B 1 160 ? -20.031 7.512 -11.82 1 57.03 160 SER B CA 1
ATOM 2480 C C . SER B 1 160 ? -19.25 6.363 -12.453 1 57.03 160 SER B C 1
ATOM 2482 O O . SER B 1 160 ? -18.281 6.59 -13.172 1 57.03 160 SER B O 1
ATOM 2484 N N . THR B 1 161 ? -18.75 5.48 -11.688 1 43.03 161 THR B N 1
ATOM 2485 C CA . THR B 1 161 ? -18.391 4.34 -12.523 1 43.03 161 THR B CA 1
ATOM 2486 C C . THR B 1 161 ? -19.641 3.639 -13.039 1 43.03 161 THR B C 1
ATOM 2488 O O . THR B 1 161 ? -20.688 3.668 -12.391 1 43.03 161 THR B O 1
#

Secondary structure (DSSP, 8-state):
-HHHHHHHHHHHHHHHHHHHHHHHHHHTT-THHHHHHHHHHTS--TTHHHHHHHHHHHHHHHHHHS-HHHHHHHIIIIIHHHHHHHHHHHHHHHHHHHHHHHTT-GGGGGGGG-GGGHHHHHHHHHHHTHHHHTSSHHHHHHHHHHHHHHHHHHHH-----/-HHHHHHHHHHHHHHHHHHHHHHHHHHTT-THHHHHHHHHHTS--TTHHHHHHHHHHHHHHHHHHS-HHHHHHHIIIIIHHHHHHHHHHHHHHHHHHHHHHHTT-GGGGGGGG-GGGHHHHHHHHHHHTHHHHTSSHHHHHHHHHHHHHHHHHHHH-----

pLDDT: mean 93.99, std 7.13, range [42.91, 98.75]

Solvent-accessible surface area (backbone atoms only — not comparable to full-atom values): 15588 Å² total; per-residue (Å²): 121,65,61,63,53,46,21,32,51,49,35,16,50,53,30,15,50,53,36,38,49,15,49,53,39,32,71,73,68,40,73,40,14,51,48,22,42,52,31,58,59,56,47,54,56,58,68,24,36,35,31,51,41,22,52,43,25,45,53,51,21,49,38,44,73,41,56,69,70,61,22,48,49,44,41,66,29,33,45,47,30,48,52,34,24,50,43,48,49,52,18,34,49,52,10,37,36,52,29,40,32,76,71,68,41,65,73,53,58,59,64,70,72,43,71,48,51,51,44,54,55,50,51,52,53,48,63,75,39,44,68,67,42,59,66,45,69,67,47,14,53,51,43,28,52,50,25,45,49,48,20,48,40,41,32,39,51,78,71,78,122,120,66,60,62,53,47,20,30,51,50,36,15,50,53,30,16,51,52,36,38,50,17,50,52,41,32,71,72,69,38,73,40,15,51,47,23,42,53,31,57,59,56,45,53,56,57,68,24,37,34,32,50,40,22,53,42,26,45,52,52,20,49,38,41,74,42,56,69,69,60,21,48,49,45,40,66,28,32,46,47,30,48,53,34,23,50,44,48,51,51,16,34,49,51,10,37,35,52,28,40,32,75,73,69,42,63,72,54,56,59,63,71,70,42,71,50,52,50,43,54,54,49,52,52,52,48,63,75,40,43,68,68,43,59,66,44,68,67,48,16,54,51,44,28,53,50,24,45,50,48,21,48,39,40,33,37,49,78,70,79,119

Foldseek 3Di:
DPVLVVLLVVLLQVLLVQLLVLVVCVVVPHPVSVVSLVVLQPLDALLVLLVLLLQLLVLLLVLLPDPPVVSVCSLVPPLVVSLSVLSNNVSSQNSNQVSVCVVPPVCSCVSVVPCSCVSNVVSNVCSVCSCVQNVDNVSSVVSSVVSVVSSCCSVPPPPPD/DPVLVVLLVVLLQVLLVQLLVLVVCVVVPHPVSVVSLVVLQPLDALLVLLVLLLQLLVLLLCLLVDPPVVSVCSLVPPLVVSLSVLSNNVSSQNSNQVNVCVVPPVCSVVSVVPCSCVSNVVSNVCSVCSCVQNVDNVSSVVSSVVSVVSSCCSVPPPPPD

Organism: Mesorhizobium plurifarium (NCBI:txid69974)

Radius of gyration: 19.75 Å; Cα contacts (8 Å, |Δi|>4): 486; chains: 2; bounding box: 55×61×43 Å

Nearest PDB structures (foldseek):
  6z0c-assembly4_D  TM=3.117E-01  e=8.024E+00  Escherichia coli
  3ja6-assembly1_I  TM=1.835E-01  e=9.709E+00  Escherichia coli
  6z0c-assembly4_D  TM=3.118E-01  e=9.690E+00  Escherichia coli
  3ja6-assembly1_I  TM=1.837E-01  e=8.398E+00  Escherichia coli

Sequence (322 aa):
MSKALGTFALITVLSALLMALSLAVARHGYPYGAYGVKRLDGIADAGSFLAIAAVYFFGAMLMMILPIRAAGIVLTHAADAIFWATIMLFATIVGSLVARWAFGQHEVLWALFNWRFLFVAVIVAAHLTMNELRRNVLLRSLFFVVFGAVTLACLFWSFSTMSKALGTFALITVLSALLMALSLAVARHGYPYGAYGVKRLDGIADAGSFLAIAAVYFFGAMLMMILPIRAAGIVLTHAADAIFWATIMLFATIVGSLVARWAFGQHEVLWALFNWRFLFVAVIVAAHLTMNELRRNVLLRSLFFVVFGAVTLACLFWSFST